Protein 9JRR (pdb70)

Secondary structure (DSSP, 8-state):
-EEEETTS--TTS-HHHHHHHHHHHHH--TTPPSEEEEEETTTEEEEEEEEE-B-GGGS-EEE-SSEEEEEEEEES-EEEEE-SS-----SEEEHHHHSEEEEPPPTT-EEEEE-TTEEEEE-TT--EEEEE-SSS--EEEEEEEEEE--/-EEEETT---TTS-HHHHHHHHHHHHH--SS--SEEEEEETBTEEEEEEEEE-B--TT--EEE-SSEEEEEEEEES-EEEEE-SS-----SEEEHHHHSEEEEPPPTT-EEEEE-TTEEEEE-TT--EEEEE-SSS--EEEEEEEEEEPPGGGS----

InterPro domains:
  IPR004375 NanQ anomerase/TabA/YiaL family [PF04074] (1-147)
  IPR004375 NanQ anomerase/TabA/YiaL family [PTHR34986] (1-149)
  IPR004375 NanQ anomerase/TabA/YiaL family [TIGR00022] (1-150)
  IPR037012 NanQ anomerase/TabA/YiaL superfamily [G3DSA:2.60.120.370] (1-149)

B-factor: mean 18.1, std 8.26, range [6.23, 49.94]

Solvent-accessible surface area: 14238 Å² total; per-residue (Å²): 2,9,1,2,2,14,124,65,39,34,73,36,2,55,79,24,4,52,113,0,0,82,46,2,58,80,112,23,77,104,120,24,59,96,31,118,66,106,48,65,56,106,112,11,23,7,60,5,32,73,62,94,5,58,60,15,151,72,70,44,2,26,30,6,51,98,33,1,2,0,6,0,0,23,67,25,78,0,0,0,1,3,8,17,89,74,34,48,120,37,113,29,92,125,32,100,122,134,8,30,0,53,7,82,65,41,166,35,54,16,67,0,51,0,51,92,9,1,3,0,0,2,21,33,34,17,8,1,1,11,18,7,26,54,66,150,54,51,136,0,21,7,0,20,0,27,21,65,68,153,2,9,1,4,1,15,125,55,43,64,157,38,8,58,76,52,3,76,99,2,0,72,46,2,65,80,106,24,85,105,120,25,60,78,29,97,69,79,50,80,38,94,158,29,17,7,73,4,30,77,66,78,5,90,71,11,131,122,60,47,1,39,5,7,8,104,41,0,2,0,6,0,0,23,64,34,76,0,0,0,1,1,9,16,88,66,30,48,115,42,113,34,80,128,15,106,134,139,19,29,0,51,7,79,60,36,166,31,50,14,71,0,51,0,57,102,6,2,2,0,0,2,14,8,15,17,5,1,2,22,38,8,26,53,64,142,66,52,142,0,17,5,0,23,0,32,16,81,28,65,154,117,35,37,37,102,136,197

Structure (mmCIF, N/CA/C/O backbone):
data_9JRR
#
_entry.id   9JRR
#
_cell.length_a   41.082
_cell.length_b   86.896
_cell.length_c   91.174
_cell.angle_alpha   90.000
_cell.angle_beta   90.000
_cell.angle_gamma   90.000
#
_symmetry.space_group_name_H-M   'P 21 21 21'
#
loop_
_entity.id
_entity.type
_entity.pdbx_description
1 polymer 'DUF386 domain-containing protein'
2 non-polymer 'ZINC ION'
3 water water
#
loop_
_atom_site.group_PDB
_atom_site.id
_atom_site.type_symbol
_atom_site.label_atom_id
_atom_site.label_alt_id
_atom_site.label_comp_id
_atom_site.label_asym_id
_atom_site.label_entity_id
_atom_site.label_seq_id
_atom_site.pdbx_PDB_ins_code
_atom_site.Cartn_x
_atom_site.Cartn_y
_atom_site.Cartn_z
_atom_site.occupancy
_atom_site.B_iso_or_equiv
_atom_site.auth_seq_id
_atom_site.auth_comp_id
_atom_site.auth_asym_id
_atom_site.auth_atom_id
_atom_site.pdbx_PDB_model_num
ATOM 1 N N . MET A 1 1 ? 11.59400 -1.40181 18.04523 1.000 13.56050 1 MET A N 1
ATOM 2 C CA . MET A 1 1 ? 10.37305 -1.10133 17.29216 1.000 12.33604 1 MET A CA 1
ATOM 3 C C . MET A 1 1 ? 9.17699 -1.38530 18.20427 1.000 14.27779 1 MET A C 1
ATOM 4 O O . MET A 1 1 ? 9.31491 -2.15126 19.15849 1.000 11.35465 1 MET A O 1
ATOM 9 N N . ILE A 1 2 ? 8.01574 -0.78188 17.92420 1.000 9.54109 2 ILE A N 1
ATOM 10 C CA . ILE A 1 2 ? 6.80378 -0.97117 18.71376 1.000 7.12245 2 ILE A CA 1
ATOM 11 C C . ILE A 1 2 ? 5.70400 -1.46622 17.79016 1.000 14.69546 2 ILE A C 1
ATOM 12 O O . ILE A 1 2 ? 5.58064 -0.97116 16.66477 1.000 13.69212 2 ILE A O 1
ATOM 17 N N . ILE A 1 3 ? 4.89966 -2.42535 18.26147 1.000 9.60831 3 ILE A N 1
ATOM 18 C CA . ILE A 1 3 ? 3.76578 -2.94502 17.49848 1.000 11.79548 3 ILE A CA 1
ATOM 19 C C . ILE A 1 3 ? 2.49187 -2.77873 18.32341 1.000 11.28482 3 ILE A C 1
ATOM 20 O O . ILE A 1 3 ? 2.47584 -3.06596 19.52527 1.000 12.69120 3 ILE A O 1
ATOM 25 N N . GLY A 1 4 ? 1.42402 -2.32073 17.68029 1.000 8.85165 4 GLY A N 1
ATOM 26 C CA . GLY A 1 4 ? 0.15758 -2.15448 18.36160 1.000 9.30618 4 GLY A CA 1
ATOM 27 C C . GLY A 1 4 ? -0.98652 -2.13428 17.37412 1.000 10.84733 4 GLY A C 1
ATOM 28 O O . GLY A 1 4 ? -0.83273 -2.54548 16.22648 1.000 10.96518 4 GLY A O 1
ATOM 29 N N . ASN A 1 5 ? -2.14601 -1.64943 17.83145 1.000 9.22741 5 ASN A N 1
ATOM 30 C CA . ASN A 1 5 ? -3.30808 -1.50805 16.95030 1.000 11.74149 5 ASN A CA 1
ATOM 31 C C . ASN A 1 5 ? -3.99848 -0.16962 17.21539 1.000 13.66508 5 ASN A C 1
ATOM 32 O O . ASN A 1 5 ? -4.18333 0.21700 18.37177 1.000 14.36598 5 ASN A O 1
ATOM 37 N N . ILE A 1 6 ? -4.36421 0.53934 16.13691 1.000 14.60534 6 ILE A N 1
ATOM 38 C CA . ILE A 1 6 ? -4.77743 1.94561 16.23318 1.000 19.76654 6 ILE A CA 1
ATOM 39 C C . ILE A 1 6 ? -6.14252 2.12420 16.87676 1.000 21.30907 6 ILE A C 1
ATOM 40 O O . ILE A 1 6 ? -6.48231 3.23814 17.30688 1.000 19.82611 6 ILE A O 1
ATOM 45 N N . GLU A 1 7 ? -6.94564 1.07028 16.94125 1.000 20.50620 7 GLU A N 1
ATOM 46 C CA . GLU A 1 7 ? -8.23601 1.14375 17.60792 1.000 22.37466 7 GLU A CA 1
ATOM 47 C C . GLU A 1 7 ? -8.11732 0.97542 19.11481 1.000 22.30547 7 GLU A C 1
ATOM 48 O O . GLU A 1 7 ? -9.13306 1.06271 19.81607 1.000 20.39200 7 GLU A O 1
ATOM 54 N N . HIS A 1 8 ? -6.90770 0.75534 19.62470 1.000 21.03795 8 HIS A N 1
ATOM 55 C CA . HIS A 1 8 ? -6.69275 0.35471 21.00986 1.000 24.17170 8 HIS A CA 1
ATOM 56 C C . HIS A 1 8 ? -5.38035 0.94548 21.52301 1.000 18.85938 8 HIS A C 1
ATOM 57 O O . HIS A 1 8 ? -4.43086 0.24770 21.87553 1.000 20.86163 8 HIS A O 1
ATOM 64 N N . LEU A 1 9 ? -5.32297 2.27232 21.58709 1.000 18.47477 9 LEU A N 1
ATOM 65 C CA . LEU A 1 9 ? -4.11002 2.95525 22.00512 1.000 17.78795 9 LEU A CA 1
ATOM 66 C C . LEU A 1 9 ? -3.98377 2.93824 23.52357 1.000 21.63563 9 LEU A C 1
ATOM 67 O O . LEU A 1 9 ? -4.90327 3.34490 24.24490 1.000 23.14968 9 LEU A O 1
ATOM 72 N N . GLU A 1 10 ? -2.83552 2.48759 24.00588 1.000 16.14859 10 GLU A N 1
ATOM 73 C CA . GLU A 1 10 ? -2.60844 2.32248 25.43196 1.000 20.88706 10 GLU A CA 1
ATOM 74 C C . GLU A 1 10 ? -1.60924 3.35004 25.94611 1.000 20.50203 10 GLU A C 1
ATOM 75 O O . GLU A 1 10 ? -0.85914 3.96578 25.18254 1.000 18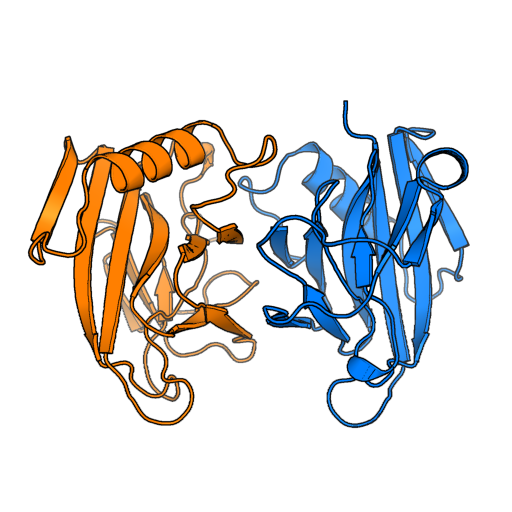.85759 10 GLU A O 1
ATOM 81 N N . VAL A 1 11 ? -1.61321 3.53377 27.26845 1.000 20.91506 11 VAL A N 1
ATOM 82 C CA . VAL A 1 11 ? -0.72159 4.52125 27.86678 1.000 21.67472 11 VAL A CA 1
ATOM 83 C C . VAL A 1 11 ? 0.74038 4.16609 27.63371 1.000 19.99787 11 VAL A C 1
ATOM 84 O O . VAL A 1 11 ? 1.60515 5.05341 27.66680 1.000 22.40365 11 VAL A O 1
ATOM 88 N N . TRP A 1 12 ? 1.04245 2.89482 27.34791 1.000 17.74855 12 TRP A N 1
ATOM 89 C CA . TRP A 1 12 ? 2.43124 2.53517 27.11839 1.000 21.12271 12 TRP A CA 1
ATOM 90 C C . TRP A 1 12 ? 2.96801 3.05559 25.79272 1.000 20.85273 12 TRP A C 1
ATOM 91 O O . TRP A 1 12 ? 4.19026 3.04351 25.58888 1.000 23.02101 12 TRP A O 1
ATOM 102 N N . LEU A 1 13 ? 2.11002 3.52575 24.90657 1.000 17.02490 13 LEU A N 1
ATOM 103 C CA . LEU A 1 13 ? 2.60214 4.19570 23.71481 1.000 17.93691 13 LEU A CA 1
ATOM 104 C C . LEU A 1 13 ? 2.97183 5.63185 24.06810 1.000 18.79242 13 LEU A C 1
ATOM 105 O O . LEU A 1 13 ? 2.16151 6.32786 24.68602 1.000 19.31231 13 LEU A O 1
ATOM 110 N N . PRO A 1 14 ? 4.17520 6.10019 23.71705 1.000 17.69038 14 PRO A N 1
ATOM 111 C CA . PRO A 1 14 ? 4.53305 7.50442 23.97590 1.000 17.23009 14 PRO A CA 1
ATOM 112 C C . PRO A 1 14 ? 3.43110 8.46412 23.54325 1.000 17.10653 14 PRO A C 1
ATOM 113 O O . PRO A 1 14 ? 2.84144 8.32358 22.47065 1.000 15.93365 14 PRO A O 1
ATOM 117 N N . THR A 1 15 ? 3.14788 9.45061 24.39983 1.000 18.17205 15 THR A N 1
ATOM 118 C CA . THR A 1 15 ? 1.94998 10.26589 24.20849 1.000 15.04798 15 THR A CA 1
ATOM 119 C C . THR A 1 15 ? 1.95960 10.99405 22.86452 1.000 17.33394 15 THR A C 1
ATOM 120 O O . THR A 1 15 ? 0.90525 11.15231 22.23461 1.000 14.58020 15 THR A O 1
ATOM 124 N N . ALA A 1 16 ? 3.13161 11.44371 22.40250 1.000 17.19071 16 ALA A N 1
ATOM 125 C CA . ALA A 1 16 ? 3.15999 12.15252 21.12407 1.000 18.26556 16 ALA A CA 1
ATOM 126 C C . ALA A 1 16 ? 2.75888 11.23119 19.98848 1.000 14.67014 16 ALA A C 1
ATOM 127 O O . ALA A 1 16 ? 2.13360 11.67595 19.02227 1.000 15.15451 16 ALA A O 1
ATOM 129 N N . LEU A 1 17 ? 3.08606 9.93998 20.10332 1.000 13.88885 17 LEU A N 1
ATOM 130 C CA . LEU A 1 17 ? 2.69677 8.98781 19.06844 1.000 12.79307 17 LEU A CA 1
ATOM 131 C C . LEU A 1 17 ? 1.21276 8.64725 19.16412 1.000 13.15482 17 LEU A C 1
ATOM 132 O O . LEU A 1 17 ? 0.53033 8.52483 18.13964 1.000 14.74800 17 LEU A O 1
ATOM 137 N N . ARG A 1 18 ? 0.70219 8.47323 20.38329 1.000 14.48925 18 ARG A N 1
ATOM 138 C CA . ARG A 1 18 ? -0.73174 8.26813 20.54820 1.000 16.33462 18 ARG A CA 1
ATOM 139 C C . ARG A 1 18 ? -1.52052 9.40020 19.90808 1.000 16.64052 18 ARG A C 1
ATOM 140 O O . ARG A 1 18 ? -2.49663 9.15824 19.18323 1.000 16.40786 18 ARG A O 1
ATOM 148 N N . GLN A 1 19 ? -1.08231 10.64332 20.13125 1.000 14.26568 19 GLN A N 1
ATOM 149 C CA . GLN A 1 19 ? -1.80790 11.79506 19.61253 1.000 17.71811 19 GLN A CA 1
ATOM 150 C C . GLN A 1 19 ? -1.74253 11.86226 18.09261 1.000 15.29254 19 GLN A C 1
ATOM 151 O O . GLN A 1 19 ? -2.72184 12.24938 17.44199 1.000 15.37820 19 GLN A O 1
ATOM 157 N N . ALA A 1 20 ? -0.60875 11.47778 17.50466 1.000 14.11642 20 ALA A N 1
ATOM 158 C CA . ALA A 1 20 ? -0.51544 11.45229 16.05158 1.000 13.20831 20 ALA A CA 1
ATOM 159 C C . ALA A 1 20 ? -1.46643 10.42007 15.45058 1.000 11.88822 20 ALA A C 1
ATOM 160 O O . ALA A 1 20 ? -2.14354 10.69810 14.45382 1.000 14.31085 20 ALA A O 1
ATOM 162 N N . ILE A 1 21 ? -1.53307 9.22403 16.04015 1.000 13.10126 21 ILE A N 1
ATOM 163 C CA . ILE A 1 21 ? -2.42395 8.19063 15.51922 1.000 12.99010 21 ILE A CA 1
ATOM 164 C C . ILE A 1 21 ? -3.87588 8.61123 15.67819 1.000 15.15533 21 ILE A C 1
ATOM 165 O O . ILE A 1 21 ? -4.70688 8.38355 14.78742 1.000 13.12527 21 ILE A O 1
ATOM 170 N N . GLU A 1 22 ? -4.21112 9.22939 16.81305 1.000 13.87790 22 GLU A N 1
ATOM 171 C CA . GLU A 1 22 ? -5.56482 9.73700 16.97077 1.000 17.73791 22 GLU A CA 1
ATOM 172 C C . GLU A 1 22 ? -5.87304 10.79233 15.92437 1.000 14.25070 22 GLU A C 1
ATOM 173 O O . GLU A 1 22 ? -7.01288 10.87740 15.45364 1.000 15.26803 22 GLU A O 1
ATOM 179 N N . HIS A 1 23 ? -4.87666 11.58544 15.52184 1.000 13.62546 23 HIS A N 1
ATOM 180 C CA . HIS A 1 23 ? -5.12804 12.54984 14.45687 1.000 16.60111 23 HIS A CA 1
ATOM 181 C C . HIS A 1 23 ? -5.45729 11.83176 13.15931 1.000 14.71742 23 HIS A C 1
ATOM 182 O O . HIS A 1 23 ? -6.41424 12.18618 12.46234 1.000 15.70053 23 HIS A O 1
ATOM 189 N N . VAL A 1 24 ? -4.66495 10.81628 12.81667 1.000 14.88027 24 VAL A N 1
ATOM 190 C CA . VAL A 1 24 ? -4.95837 10.02295 11.62866 1.000 15.78945 24 VAL A CA 1
ATOM 191 C C . VAL A 1 24 ? -6.34776 9.40535 11.72176 1.000 14.14045 24 VAL A C 1
ATOM 192 O O . VAL A 1 24 ? -7.12359 9.44294 10.76009 1.000 15.67016 24 VAL A O 1
ATOM 196 N N . ASN A 1 25 ? -6.68678 8.83619 12.88063 1.000 13.97188 25 ASN A N 1
ATOM 197 C CA . ASN A 1 25 ? -7.99067 8.19952 13.03464 1.000 15.66639 25 ASN A CA 1
ATOM 198 C C . ASN A 1 25 ? -9.11845 9.19151 12.82681 1.000 16.08421 25 ASN A C 1
ATOM 199 O O . ASN A 1 25 ? -10.15690 8.84714 12.25485 1.000 16.81494 25 ASN A O 1
ATOM 204 N N . ALA A 1 26 ? -8.92745 10.42899 13.27551 1.000 14.35911 26 ALA A N 1
ATOM 205 C CA . ALA A 1 26 ? -10.00527 11.40424 13.25135 1.000 14.38888 26 ALA A CA 1
ATOM 206 C C . ALA A 1 26 ? -10.17652 12.06319 11.89578 1.000 20.87052 26 ALA A C 1
ATOM 207 O O . ALA A 1 26 ? -11.26248 12.58369 11.60910 1.000 19.83315 26 ALA A O 1
ATOM 209 N N . HIS A 1 27 ? -9.14575 12.04735 11.04992 1.000 13.92994 27 HIS A N 1
ATOM 210 C CA . HIS A 1 27 ? -9.17479 12.81556 9.81509 1.000 13.07417 27 HIS A CA 1
ATOM 211 C C . HIS A 1 27 ? -9.09132 11.98888 8.54326 1.000 17.03061 27 HIS A C 1
ATOM 212 O O . HIS A 1 27 ? -9.50571 12.48276 7.49081 1.000 22.19194 27 HIS A O 1
ATOM 219 N N . VAL A 1 28 ? -8.60847 10.75621 8.59862 1.000 15.26051 28 VAL A N 1
ATOM 220 C CA . VAL A 1 28 ? -8.46636 9.94484 7.39848 1.000 11.83399 28 VAL A CA 1
ATOM 221 C C . VAL A 1 28 ? -9.73397 9.12889 7.19830 1.000 15.56567 28 VAL A C 1
ATOM 222 O O . VAL A 1 28 ? -10.27298 8.56126 8.15666 1.000 16.08420 28 VAL A O 1
ATOM 226 N N . THR A 1 29 ? -10.23194 9.11391 5.96458 1.000 14.94838 29 THR A N 1
ATOM 227 C CA . THR A 1 29 ? -11.35351 8.28569 5.52939 1.000 15.38124 29 THR A CA 1
ATOM 228 C C . THR A 1 29 ? -10.90283 7.40557 4.37468 1.000 18.23346 29 THR A C 1
ATOM 229 O O . THR A 1 29 ? -9.79813 7.55662 3.85226 1.000 16.60095 29 THR A O 1
ATOM 233 N N . THR A 1 30 ? -11.78573 6.50367 3.92817 1.000 17.90901 30 THR A N 1
ATOM 234 C CA . THR A 1 30 ? -11.40663 5.70480 2.76362 1.000 23.47379 30 THR A CA 1
ATOM 235 C C . THR A 1 30 ? -11.29886 6.53635 1.49022 1.000 19.86407 30 THR A C 1
ATOM 236 O O . THR A 1 30 ? -10.73465 6.04932 0.50671 1.000 30.05381 30 THR A O 1
ATOM 240 N N . THR A 1 31 ? -11.79751 7.76876 1.47831 1.000 19.54701 31 THR A N 1
ATOM 241 C CA . THR A 1 31 ? -11.69161 8.61739 0.29629 1.000 24.43514 31 THR A CA 1
ATOM 242 C C . THR A 1 31 ? -10.46433 9.52636 0.30549 1.000 22.21340 31 THR A C 1
ATOM 243 O O . THR A 1 31 ? -10.22761 10.22605 -0.68317 1.000 22.73810 31 THR A O 1
ATOM 247 N N . THR A 1 32 ? -9.68905 9.55413 1.38493 1.000 16.20604 32 THR A N 1
ATOM 248 C CA . THR A 1 32 ? -8.52756 10.43340 1.42990 1.000 12.87843 32 THR A CA 1
ATOM 249 C C . THR A 1 32 ? -7.52426 9.99460 0.37681 1.000 11.80711 32 THR A C 1
ATOM 250 O O . THR A 1 32 ? -7.09042 8.83981 0.37108 1.000 13.94472 32 THR A O 1
ATOM 254 N N . ALA A 1 33 ? -7.14983 10.91405 -0.50164 1.000 12.68827 33 ALA A N 1
ATOM 255 C CA . ALA A 1 33 ? -6.28496 10.56179 -1.60929 1.000 12.50580 33 ALA A CA 1
ATOM 256 C C . ALA A 1 33 ? -4.84372 10.36212 -1.13590 1.000 11.12056 33 ALA A C 1
ATOM 257 O O . ALA A 1 33 ? -4.44206 10.88446 -0.08820 1.000 10.22164 33 ALA A O 1
ATOM 259 N N . PRO A 1 34 ? -4.05071 9.59630 -1.88553 1.000 12.01012 34 PRO A N 1
ATOM 260 C CA . PRO A 1 34 ? -2.61145 9.53522 -1.61026 1.000 8.38592 34 PRO A CA 1
ATOM 261 C C . PRO A 1 34 ? -2.00927 10.93220 -1.54236 1.000 10.90161 34 PRO A C 1
ATOM 262 O O . PRO A 1 34 ? -2.34402 11.81468 -2.34349 1.000 13.11600 34 PRO A O 1
ATOM 266 N N . GLY A 1 35 ? -1.14421 11.14885 -0.56022 1.000 11.04716 35 GLY A N 1
ATOM 267 C CA . GLY A 1 35 ? -0.45160 12.41554 -0.46567 1.000 13.53798 35 GLY A CA 1
ATOM 268 C C . GLY A 1 35 ? -0.01125 12.71358 0.95614 1.000 13.79978 35 GLY A C 1
ATOM 269 O O . GLY A 1 35 ? -0.11690 11.88008 1.85297 1.000 11.63575 35 GLY A O 1
ATOM 270 N N . LYS A 1 36 ? 0.48216 13.93349 1.12737 1.000 12.58363 36 LYS A N 1
ATOM 271 C CA . LYS A 1 36 ? 1.08473 14.38643 2.37551 1.000 11.91520 36 LYS A CA 1
ATOM 272 C C . LYS A 1 36 ? 0.10730 15.28724 3.10237 1.000 14.15586 36 LYS A C 1
ATOM 273 O O . LYS A 1 36 ? -0.44889 16.21544 2.49919 1.000 13.69152 36 LYS A O 1
ATOM 279 N N . TYR A 1 37 ? -0.08388 15.02513 4.39439 1.000 10.59522 37 TYR A N 1
ATOM 280 C CA . TYR A 1 37 ? -1.05933 15.74636 5.19778 1.000 11.72755 37 TYR A CA 1
ATOM 281 C C . TYR A 1 37 ? -0.42031 16.25905 6.47924 1.000 12.33185 37 TYR A C 1
ATOM 282 O O . TYR A 1 37 ? 0.47922 15.63655 7.04435 1.000 10.83336 37 TYR A O 1
ATOM 291 N N . ASP A 1 38 ? -0.91946 17.39496 6.94674 1.000 13.42014 38 ASP A N 1
ATOM 292 C CA . ASP A 1 38 ? -0.24859 18.14166 7.99616 1.000 12.07989 38 ASP A CA 1
ATOM 293 C C . ASP A 1 38 ? -0.74293 17.77015 9.38067 1.000 13.26994 38 ASP A C 1
ATOM 294 O O . ASP A 1 38 ? -1.91153 17.41867 9.57888 1.000 15.42019 38 ASP A O 1
ATOM 299 N N . ILE A 1 39 ? 0.16578 17.86071 10.34986 1.000 11.15814 39 ILE A N 1
ATOM 300 C CA . ILE A 1 39 ? -0.23354 17.85094 11.75121 1.000 13.56706 39 ILE A CA 1
ATOM 301 C C . ILE A 1 39 ? 0.42913 19.01638 12.47536 1.000 13.96573 39 ILE A C 1
ATOM 302 O O . ILE A 1 39 ? -0.25911 19.85710 13.06933 1.000 14.40073 39 ILE A O 1
ATOM 307 N N . ASP A 1 40 ? 1.77306 19.09327 12.41351 1.000 13.29958 40 ASP A N 1
ATOM 308 C CA . ASP A 1 40 ? 2.53199 20.04769 13.23113 1.000 12.29382 40 ASP A CA 1
ATOM 309 C C . ASP A 1 40 ? 3.84393 20.36865 12.50307 1.000 12.77524 40 ASP A C 1
ATOM 310 O O . ASP A 1 40 ? 4.91900 19.87297 12.84417 1.000 10.48972 40 ASP A O 1
ATOM 315 N N . GLY A 1 41 ? 3.74074 21.21605 11.47966 1.000 12.05623 41 GLY A N 1
ATOM 316 C CA . GLY A 1 41 ? 4.90689 21.64481 10.72414 1.000 9.15513 41 GLY A CA 1
ATOM 317 C C . GLY A 1 41 ? 5.70804 20.46993 10.18935 1.000 10.45519 41 GLY A C 1
ATOM 318 O O . GLY A 1 41 ? 5.15384 19.48100 9.70534 1.000 11.94272 41 GLY A O 1
ATOM 319 N N . ASP A 1 42 ? 7.02996 20.58273 10.28744 1.000 10.12274 42 ASP A N 1
ATOM 320 C CA . ASP A 1 42 ? 7.95303 19.49656 9.95433 1.000 10.45692 42 ASP A CA 1
ATOM 321 C C . ASP A 1 42 ? 8.15900 18.53832 11.11690 1.000 11.46731 42 ASP A C 1
ATOM 322 O O . ASP A 1 42 ? 8.85040 17.52654 10.95428 1.000 11.07003 42 ASP A O 1
ATOM 327 N N . ARG A 1 43 ? 7.59759 18.84075 12.28445 1.000 9.14202 43 ARG A N 1
ATOM 328 C CA . ARG A 1 43 ? 7.77623 17.96795 13.43813 1.000 9.05340 43 ARG A CA 1
ATOM 329 C C . ARG A 1 43 ? 6.89550 16.72666 13.36052 1.000 11.37888 43 ARG A C 1
ATOM 330 O O . ARG A 1 43 ? 7.29927 15.65414 13.82243 1.000 10.24548 43 ARG A O 1
ATOM 338 N N . LEU A 1 44 ? 5.69252 16.86198 12.80998 1.000 13.40607 44 LEU A N 1
ATOM 339 C CA . LEU A 1 44 ? 4.72766 15.77286 12.74944 1.000 10.00883 44 LEU A CA 1
ATOM 340 C C . LEU A 1 44 ? 3.87835 15.95777 11.50681 1.000 9.44523 44 LEU A C 1
ATOM 341 O O . LEU A 1 44 ? 3.28369 17.02048 11.32758 1.000 9.35250 44 LEU A O 1
ATOM 346 N N . PHE A 1 45 ? 3.82110 14.93572 10.65981 1.000 9.13355 45 PHE A N 1
ATOM 347 C CA . PHE A 1 45 ? 2.95801 14.95691 9.48147 1.000 10.46594 45 PHE A CA 1
ATOM 348 C C . PHE A 1 45 ? 2.73822 13.50698 9.05727 1.000 9.87790 45 PHE A C 1
ATOM 349 O O . PHE A 1 45 ? 3.29412 12.58326 9.65189 1.000 10.04497 45 PHE A O 1
ATOM 357 N N . TYR A 1 46 ? 1.89966 13.28960 8.04830 1.000 10.11733 46 TYR A N 1
ATOM 358 C CA . TYR A 1 46 ? 1.69104 11.90459 7.64861 1.000 8.23228 46 TYR A CA 1
ATOM 359 C C . TYR A 1 46 ? 1.40499 11.80933 6.16101 1.000 11.54992 46 TYR A C 1
ATOM 360 O O . TYR A 1 46 ? 1.02748 12.78583 5.51317 1.000 12.13178 46 TYR A O 1
ATOM 369 N N . MET A 1 47 ? 1.61233 10.60596 5.62629 1.000 11.26133 47 MET A N 1
ATOM 370 C CA . MET A 1 47 ? 1.43748 10.32538 4.20994 1.000 11.71059 47 MET A CA 1
ATOM 371 C C . MET A 1 47 ? 0.48390 9.16239 4.02941 1.000 10.15143 47 MET A C 1
ATOM 372 O O . MET A 1 47 ? 0.61168 8.13660 4.70177 1.000 10.55313 47 MET A O 1
ATOM 377 N N . ILE A 1 48 ? -0.47437 9.33399 3.13053 1.000 7.54861 48 ILE A N 1
ATOM 378 C CA . ILE A 1 48 ? -1.39273 8.27660 2.73617 1.000 8.93081 48 ILE A CA 1
ATOM 379 C C . ILE A 1 48 ? -0.87243 7.67476 1.44442 1.000 9.05760 48 ILE A C 1
ATOM 380 O O . ILE A 1 48 ? -0.44625 8.40557 0.54108 1.000 9.04158 48 ILE A O 1
ATOM 385 N N . SER A 1 49 ? -0.90024 6.34778 1.34637 1.000 7.88524 49 SER A N 1
ATOM 386 C CA . SER A 1 49 ? -0.40198 5.70598 0.13937 1.000 11.30086 49 SER A CA 1
ATOM 387 C C . SER A 1 49 ? -1.16774 4.42246 -0.12106 1.000 11.86499 49 SER A C 1
ATOM 388 O O . SER A 1 49 ? -1.74988 3.82682 0.78586 1.000 9.17234 49 SER A O 1
ATOM 391 N N . GLU A 1 50 ? -1.14513 3.98763 -1.38128 1.000 9.52112 50 GLU A N 1
ATOM 392 C CA . GLU A 1 50 ? -1.72977 2.70779 -1.75501 1.000 12.27281 50 GLU A CA 1
ATOM 393 C C . GLU A 1 50 ? -0.82404 2.07777 -2.80052 1.000 12.72923 50 GLU A C 1
ATOM 394 O O . GLU A 1 50 ? -0.49256 2.71605 -3.80135 1.000 14.14610 50 GLU A O 1
ATOM 400 N N . ASN A 1 51 ? -0.38718 0.84945 -2.54185 1.000 11.68425 51 ASN A N 1
ATOM 401 C CA . ASN A 1 51 ? 0.61372 0.19856 -3.37561 1.000 12.93264 51 ASN A CA 1
ATOM 402 C C . ASN A 1 51 ? 0.37599 -1.29714 -3.38046 1.000 13.97448 51 ASN A C 1
ATOM 403 O O . ASN A 1 51 ? -0.13608 -1.85856 -2.41291 1.000 13.44106 51 ASN A O 1
ATOM 408 N N . MET A 1 52 ? 0.80649 -1.94273 -4.45816 1.000 11.95396 52 MET A N 1
ATOM 409 C CA . MET A 1 52 ? 0.91081 -3.39272 -4.45127 1.000 14.98012 52 MET A CA 1
ATOM 410 C C . MET A 1 52 ? 2.07587 -3.83282 -3.56785 1.000 12.95777 52 MET A C 1
ATOM 411 O O . MET A 1 52 ? 3.16160 -3.24530 -3.60786 1.000 14.31938 52 MET A O 1
ATOM 416 N N . THR A 1 53 ? 1.85940 -4.88813 -2.78034 1.000 11.34225 53 THR A N 1
ATOM 417 C CA . THR A 1 53 ? 2.98614 -5.51313 -2.10682 1.000 12.44922 53 THR A CA 1
ATOM 418 C C . THR A 1 53 ? 3.87713 -6.20341 -3.13185 1.000 15.47872 53 THR A C 1
ATOM 419 O O . THR A 1 53 ? 3.49785 -6.41788 -4.28702 1.000 13.15942 53 THR A O 1
ATOM 423 N N . GLU A 1 54 ? 5.07914 -6.55772 -2.70749 1.000 12.46760 54 GLU A N 1
ATOM 424 C CA . GLU A 1 54 ? 5.96874 -7.26581 -3.61179 1.000 19.20076 54 GLU A CA 1
ATOM 425 C C . GLU A 1 54 ? 6.80382 -8.23828 -2.80169 1.000 16.60422 54 GLU A C 1
ATOM 426 O O . GLU A 1 54 ? 6.91658 -8.09187 -1.57773 1.000 16.09397 54 GLU A O 1
ATOM 432 N N . PRO A 1 55 ? 7.35191 -9.27559 -3.43606 1.000 16.89320 55 PRO A N 1
ATOM 433 C CA . PRO A 1 55 ? 8.20878 -10.22111 -2.71226 1.000 18.66514 55 PRO A CA 1
ATOM 434 C C . PRO A 1 55 ? 9.30825 -9.48077 -1.97023 1.000 14.70858 55 PRO A C 1
ATOM 435 O O . PRO A 1 55 ? 10.02695 -8.66668 -2.55012 1.000 17.74595 55 PRO A O 1
ATOM 439 N N . GLY A 1 56 ? 9.41540 -9.75022 -0.66766 1.000 18.82059 56 GLY A N 1
ATOM 440 C CA . GLY A 1 56 ? 10.35906 -9.00962 0.15413 1.000 18.91564 56 GLY A CA 1
ATOM 441 C C . GLY A 1 56 ? 11.77527 -9.06195 -0.37693 1.000 22.11862 56 GLY A C 1
ATOM 442 O O . GLY A 1 56 ? 12.52140 -8.08383 -0.27323 1.000 22.26547 56 GLY A O 1
ATOM 443 N N . GLU A 1 57 ? 12.16070 -10.18810 -0.97774 1.000 17.46164 57 GLU A N 1
ATOM 444 C CA . GLU A 1 57 ? 13.49217 -10.30095 -1.55429 1.000 22.50933 57 GLU A CA 1
ATOM 445 C C . GLU A 1 57 ? 13.72737 -9.33599 -2.71183 1.000 23.48124 57 GLU A C 1
ATOM 446 O O . GLU A 1 57 ? 14.88476 -9.12727 -3.08686 1.000 27.77482 57 GLU A O 1
ATOM 452 N N . SER A 1 58 ? 12.68556 -8.71022 -3.26481 1.000 19.27354 58 SER A N 1
ATOM 453 C CA . SER A 1 58 ? 12.85803 -7.82092 -4.40883 1.000 18.91220 58 SER A CA 1
ATOM 454 C C . SER A 1 58 ? 12.97010 -6.34155 -4.03143 1.000 20.70221 58 SER A C 1
ATOM 455 O O . SER A 1 58 ? 13.12878 -5.50761 -4.93041 1.000 20.68767 58 SER A O 1
ATOM 458 N N . ARG A 1 59 ? 12.88591 -5.99541 -2.73806 1.000 18.25938 59 ARG A N 1
ATOM 459 C CA . ARG A 1 59 ? 13.02431 -4.62083 -2.26306 1.000 14.02719 59 ARG A CA 1
ATOM 460 C C . ARG A 1 59 ? 14.21232 -4.50420 -1.32433 1.000 13.69330 59 ARG A C 1
ATOM 461 O O . ARG A 1 59 ? 14.52019 -5.43148 -0.57308 1.000 13.49685 59 ARG A O 1
ATOM 469 N N . SER A 1 60 ? 14.79356 -3.31384 -1.29492 1.000 12.42132 60 SER A N 1
ATOM 470 C CA . SER A 1 60 ? 15.80580 -2.98845 -0.30594 1.000 10.23418 60 SER A CA 1
ATOM 471 C C . SER A 1 60 ? 15.14789 -2.60457 1.01379 1.000 11.44413 60 SER A C 1
ATOM 472 O O . SER A 1 60 ? 14.01069 -2.13600 1.04453 1.000 12.42702 60 SER A O 1
ATOM 475 N N . ALA A 1 61 ? 15.86847 -2.82244 2.11253 1.000 10.07858 61 ALA A N 1
ATOM 476 C CA . ALA A 1 61 ? 15.44501 -2.25797 3.38710 1.000 10.44352 61 ALA A CA 1
ATOM 477 C C . ALA A 1 61 ? 15.89420 -0.80254 3.47951 1.000 9.75389 61 ALA A C 1
ATOM 478 O O . ALA A 1 61 ? 16.64312 -0.30455 2.62829 1.000 10.56631 61 ALA A O 1
ATOM 480 N N . GLU A 1 62 ? 15.40193 -0.10290 4.51252 1.000 9.29977 62 GLU A N 1
ATOM 481 C CA . GLU A 1 62 ? 15.66700 1.32200 4.67754 1.000 10.84151 62 GLU A CA 1
ATOM 482 C C . GLU A 1 62 ? 15.86196 1.63584 6.15501 1.000 11.64541 62 GLU A C 1
ATOM 483 O O . GLU A 1 62 ? 15.44038 0.87595 7.03692 1.000 9.83292 62 GLU A O 1
ATOM 489 N N . TYR A 1 63 ? 16.50891 2.77179 6.42058 1.000 7.77872 63 TYR A N 1
ATOM 490 C CA . TYR A 1 63 ? 16.43013 3.38772 7.73509 1.000 8.74106 63 TYR A CA 1
ATOM 491 C C . TYR A 1 63 ? 16.55253 4.89451 7.58109 1.000 10.30158 63 TYR A C 1
ATOM 492 O O . TYR A 1 63 ? 16.89628 5.40198 6.51699 1.000 9.64473 63 TYR A O 1
ATOM 501 N N . HIS A 1 64 ? 16.24694 5.59988 8.66431 1.000 7.78216 64 HIS A N 1
ATOM 502 C CA . HIS A 1 64 ? 16.24477 7.05256 8.72545 1.000 10.94008 64 HIS A CA 1
ATOM 503 C C . HIS A 1 64 ? 17.18436 7.51071 9.82650 1.000 9.14513 64 HIS A C 1
ATOM 504 O O . HIS A 1 64 ? 17.55388 6.73868 10.70925 1.000 11.97816 64 HIS A O 1
ATOM 511 N N . ALA A 1 65 ? 17.55600 8.78886 9.77758 1.000 10.22457 65 ALA A N 1
ATOM 512 C CA . ALA A 1 65 ? 18.40960 9.35867 10.81524 1.000 9.82035 65 ALA A CA 1
ATOM 513 C C . ALA A 1 65 ? 17.69517 10.34269 11.73085 1.000 10.21861 65 ALA A C 1
ATOM 514 O O . ALA A 1 65 ? 18.04138 10.43960 12.91854 1.000 12.58680 65 ALA A O 1
ATOM 516 N N . ARG A 1 66 ? 16.69993 11.05705 11.22604 1.000 10.55557 66 ARG A N 1
ATOM 517 C CA . ARG A 1 66 ? 16.05500 12.10355 12.00294 1.000 10.89322 66 ARG A CA 1
ATOM 518 C C . ARG A 1 66 ? 14.60250 11.82323 12.33154 1.000 10.46204 66 ARG A C 1
ATOM 519 O O . ARG A 1 66 ? 14.14710 12.22732 13.40466 1.000 11.74628 66 ARG A O 1
ATOM 527 N N . TYR A 1 67 ? 13.87650 11.12404 11.45772 1.000 10.81823 67 TYR A N 1
ATOM 528 C CA . TYR A 1 67 ? 12.44900 10.90474 11.64868 1.000 8.33551 67 TYR A CA 1
ATOM 529 C C . TYR A 1 67 ? 12.17729 9.49341 12.13556 1.000 11.58561 67 TYR A C 1
ATOM 530 O O . TYR A 1 67 ? 12.78224 8.53235 11.65410 1.000 9.52333 67 TYR A O 1
ATOM 539 N N . LEU A 1 68 ? 11.27004 9.39340 13.10502 1.000 9.93617 68 LEU A N 1
ATOM 540 C CA . LEU A 1 68 ? 10.56061 8.16684 13.43288 1.000 10.59289 68 LEU A CA 1
ATOM 541 C C . LEU A 1 68 ? 9.41576 7.97167 12.44279 1.000 9.83037 68 LEU A C 1
ATOM 542 O O . LEU A 1 68 ? 8.85013 8.93924 11.93608 1.000 8.63539 68 LEU A O 1
ATOM 547 N N . ASP A 1 69 ? 9.08340 6.70879 12.17476 1.000 9.46761 69 ASP A N 1
ATOM 548 C CA . ASP A 1 69 ? 7.95793 6.30072 11.34125 1.000 10.88692 69 ASP A CA 1
ATOM 549 C C . ASP A 1 69 ? 6.89684 5.63274 12.20166 1.000 11.49371 69 ASP A C 1
ATOM 550 O O . ASP A 1 69 ? 7.22788 4.81205 13.05562 1.000 11.82344 69 ASP A O 1
ATOM 555 N N . ILE A 1 70 ? 5.62292 5.94094 11.96497 1.000 10.56578 70 ILE A N 1
ATOM 556 C CA . ILE A 1 70 ? 4.53804 5.06507 12.40515 1.000 9.16391 70 ILE A CA 1
ATOM 557 C C . ILE A 1 70 ? 3.89557 4.51668 11.13877 1.000 13.33393 70 ILE A C 1
ATOM 558 O O . ILE A 1 70 ? 3.34460 5.28365 10.34927 1.000 13.13462 70 ILE A O 1
ATOM 563 N N . GLN A 1 71 ? 3.95376 3.20716 10.94175 1.000 11.44005 71 GLN A N 1
ATOM 564 C CA . GLN A 1 71 ? 3.39165 2.57246 9.74727 1.000 13.69011 71 GLN A CA 1
ATOM 565 C C . GLN A 1 71 ? 2.04770 1.96026 10.12545 1.000 13.02937 71 GLN A C 1
ATOM 566 O O . GLN A 1 71 ? 2.01200 1.01908 10.91305 1.000 11.86643 71 GLN A O 1
ATOM 572 N N . ILE A 1 72 ? 0.95111 2.47507 9.55689 1.000 10.93966 72 ILE A N 1
ATOM 573 C CA . ILE A 1 72 ? -0.41644 2.08787 9.92665 1.000 12.04250 72 ILE A CA 1
ATOM 574 C C . ILE A 1 72 ? -1.08885 1.43495 8.72159 1.000 14.58599 72 ILE A C 1
ATOM 575 O O . ILE A 1 72 ? -1.21579 2.06211 7.66458 1.000 12.39371 72 ILE A O 1
ATOM 580 N N . VAL A 1 73 ? -1.54623 0.19438 8.87533 1.000 10.08564 73 VAL A N 1
ATOM 581 C CA . VAL A 1 73 ? -2.33451 -0.42354 7.80758 1.000 8.95614 73 VAL A CA 1
ATOM 582 C C . VAL A 1 73 ? -3.77110 0.08360 7.88645 1.000 11.59242 73 VAL A C 1
ATOM 583 O O . VAL A 1 73 ? -4.45483 -0.10661 8.89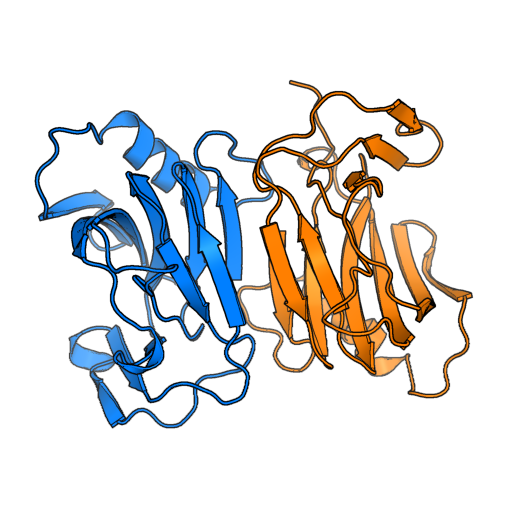754 1.000 12.33377 73 VAL A O 1
ATOM 587 N N . LEU A 1 74 ? -4.24854 0.69082 6.80128 1.000 10.91981 74 LEU A N 1
ATOM 588 C CA . LEU A 1 74 ? -5.64420 1.11636 6.73034 1.000 12.21465 74 LEU A CA 1
ATOM 589 C C . LEU A 1 74 ? -6.52384 0.04739 6.09181 1.000 14.19423 74 LEU A C 1
ATOM 590 O O . LEU A 1 74 ? -7.60612 -0.26806 6.60345 1.000 15.98686 74 LEU A O 1
ATOM 595 N N . GLN A 1 75 ? -6.08158 -0.51065 4.96947 1.000 10.63262 75 GLN A N 1
ATOM 596 C CA . GLN A 1 75 ? -6.77638 -1.62386 4.34459 1.000 11.15907 75 GLN A CA 1
ATOM 597 C C . GLN A 1 75 ? -5.75479 -2.57751 3.75551 1.000 12.42334 75 GLN A C 1
ATOM 598 O O . GLN A 1 75 ? -4.73563 -2.14607 3.21018 1.000 11.85500 75 GLN A O 1
ATOM 604 N N . GLY A 1 76 ? -6.03376 -3.86562 3.86573 1.000 11.65218 76 GLY A N 1
ATOM 605 C CA . GLY A 1 76 ? -5.20400 -4.89456 3.26841 1.000 14.77812 76 GLY A CA 1
ATOM 606 C C . GLY A 1 76 ? -4.38193 -5.64363 4.30366 1.000 13.79499 76 GLY A C 1
ATOM 607 O O . GLY A 1 76 ? -4.62128 -5.56898 5.50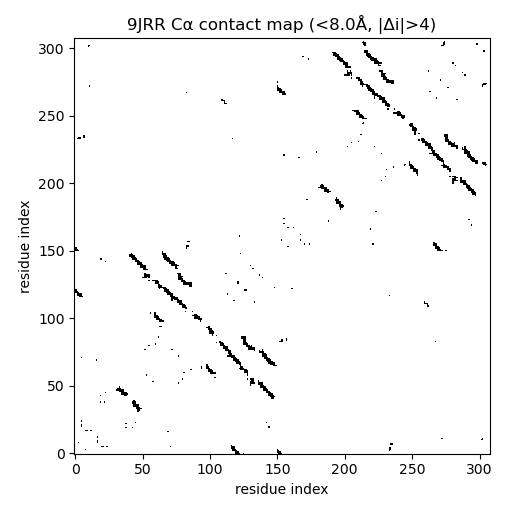940 1.000 15.79576 76 GLY A O 1
ATOM 608 N N . GLN A 1 77 ? -3.39466 -6.38218 3.80029 1.000 13.12920 77 GLN A N 1
ATOM 609 C CA . GLN A 1 77 ? -2.52313 -7.22277 4.61375 1.000 12.09152 77 GLN A CA 1
ATOM 610 C C . GLN A 1 77 ? -1.08902 -7.01826 4.15572 1.000 13.46921 77 GLN A C 1
ATOM 611 O O . GLN A 1 77 ? -0.78520 -7.19738 2.97292 1.000 14.50821 77 GLN A O 1
ATOM 617 N N . GLU A 1 78 ? -0.20634 -6.66316 5.08942 1.000 11.18334 78 GLU A N 1
ATOM 618 C CA . GLU A 1 78 ? 1.13988 -6.21717 4.75586 1.000 11.93581 78 GLU A CA 1
ATOM 619 C C . GLU A 1 78 ? 2.17007 -7.03245 5.52190 1.000 10.62354 78 GLU A C 1
ATOM 620 O O . GLU A 1 78 ? 2.05871 -7.18317 6.73839 1.000 14.63601 78 GLU A O 1
ATOM 626 N N . GLY A 1 79 ? 3.18215 -7.53283 4.81425 1.000 12.53989 79 GLY A N 1
ATOM 627 C CA . GLY A 1 79 ? 4.35846 -8.07501 5.47023 1.000 13.33345 79 GLY A CA 1
ATOM 628 C C . GLY A 1 79 ? 5.33068 -6.95847 5.79547 1.000 13.48118 79 GLY A C 1
ATOM 629 O O . GLY A 1 79 ? 5.76664 -6.22632 4.89913 1.000 14.34228 79 GLY A O 1
ATOM 630 N N . MET A 1 80 ? 5.63745 -6.77868 7.07487 1.000 12.61477 80 MET A N 1
ATOM 631 C CA . MET A 1 80 ? 6.58336 -5.76394 7.51984 1.000 10.87904 80 MET A CA 1
ATOM 632 C C . MET A 1 80 ? 7.85007 -6.47835 7.97497 1.000 12.54794 80 MET A C 1
ATOM 633 O O . MET A 1 80 ? 7.83692 -7.18304 8.99067 1.000 16.11929 80 MET A O 1
ATOM 638 N N . ALA A 1 81 ? 8.93137 -6.31744 7.20830 1.000 11.41073 81 ALA A N 1
ATOM 639 C CA . ALA A 1 81 ? 10.22008 -6.90922 7.54142 1.000 12.52676 81 ALA A CA 1
ATOM 640 C C . ALA A 1 81 ? 11.08613 -5.88681 8.26765 1.000 12.21585 81 ALA A C 1
ATOM 641 O O . ALA A 1 81 ? 10.91472 -4.68105 8.09569 1.000 11.78738 81 ALA A O 1
ATOM 643 N N . PHE A 1 82 ? 11.99442 -6.37442 9.11787 1.000 9.99367 82 PHE A N 1
ATOM 644 C CA . PHE A 1 82 ? 12.78838 -5.47293 9.94566 1.000 9.54856 82 PHE A CA 1
ATOM 645 C C . PHE A 1 82 ? 13.95353 -6.25489 10.53896 1.000 11.50890 82 PHE A C 1
ATOM 646 O O . PHE A 1 82 ? 14.02001 -7.48174 10.43022 1.000 12.56077 82 PHE A O 1
ATOM 654 N N . SER A 1 83 ? 14.89983 -5.51745 11.12736 1.000 9.75237 83 SER A N 1
ATOM 655 C CA . SER A 1 83 ? 16.02851 -6.10610 11.83732 1.000 10.30338 83 SER A CA 1
ATOM 656 C C . SER A 1 83 ? 16.05028 -5.55795 13.25394 1.000 11.50422 83 SER A C 1
ATOM 657 O O . SER A 1 83 ? 15.70807 -4.39507 13.47878 1.000 12.60677 83 SER A O 1
ATOM 660 N N . THR A 1 84 ? 16.46017 -6.39027 14.21212 1.000 9.53955 84 THR A N 1
ATOM 661 C CA . THR A 1 84 ? 16.65987 -5.89449 15.56871 1.000 12.85186 84 THR A CA 1
ATOM 662 C C . THR A 1 84 ? 18.08109 -5.41090 15.81218 1.000 11.74665 84 THR A C 1
ATOM 663 O O . THR A 1 84 ? 18.40290 -5.02554 16.94008 1.000 12.75281 84 THR A O 1
ATOM 667 N N . ARG A 1 85 ? 18.93467 -5.40707 14.79622 1.000 10.87375 85 ARG A N 1
ATOM 668 C CA . ARG A 1 85 ? 20.31694 -4.99220 14.94057 1.000 11.21119 85 ARG A CA 1
ATOM 669 C C . ARG A 1 85 ? 20.59767 -3.73437 14.12565 1.000 12.52145 85 ARG A C 1
ATOM 670 O O . ARG A 1 85 ? 19.86619 -3.42044 13.18162 1.000 12.99788 85 ARG A O 1
ATOM 678 N N . PRO A 1 86 ? 21.65128 -2.99075 14.46164 1.000 15.03850 86 PRO A N 1
ATOM 679 C CA . PRO A 1 86 ? 21.97217 -1.77450 13.70085 1.000 14.14007 86 PRO A CA 1
ATOM 680 C C . PRO A 1 86 ? 22.13714 -2.05921 12.21182 1.000 14.70658 86 PRO A C 1
ATOM 681 O O . PRO A 1 86 ? 22.43148 -3.17844 11.78732 1.000 11.79486 86 PRO A O 1
ATOM 685 N N . ALA A 1 87 ? 21.94686 -1.01426 11.41214 1.000 13.56555 87 ALA A N 1
ATOM 686 C CA . ALA A 1 87 ? 22.01379 -1.15533 9.96052 1.000 13.82188 87 ALA A CA 1
ATOM 687 C C . ALA A 1 87 ? 23.40933 -1.54063 9.48071 1.000 14.91556 87 ALA A C 1
ATOM 688 O O . ALA A 1 87 ? 24.41540 -1.04291 9.98667 1.000 13.24294 87 ALA A O 1
ATOM 690 N N . GLY A 1 88 ? 23.45891 -2.41576 8.47807 1.000 14.01521 88 GLY A N 1
ATOM 691 C CA . GLY A 1 88 ? 24.68636 -2.68865 7.75198 1.000 16.78275 88 GLY A CA 1
ATOM 692 C C . GLY A 1 88 ? 25.03485 -1.57525 6.78158 1.000 14.87466 88 GLY A C 1
ATOM 693 O O . GLY A 1 88 ? 24.49816 -0.46931 6.88266 1.000 15.06465 88 GLY A O 1
ATOM 694 N N . THR A 1 89 ? 25.93595 -1.84681 5.84608 1.000 16.70026 89 THR A N 1
ATOM 695 C CA . THR A 1 89 ? 26.40274 -0.81252 4.91700 1.000 13.73729 89 THR A CA 1
ATOM 696 C C . THR A 1 89 ? 25.33622 -0.50702 3.87449 1.000 12.21906 89 THR A C 1
ATOM 697 O O . THR A 1 89 ? 24.94920 -1.41162 3.13617 1.000 12.41082 89 THR A O 1
ATOM 701 N N . PRO A 1 90 ? 24.87136 0.73522 3.74199 1.000 13.49246 90 PRO A N 1
ATOM 702 C CA . PRO A 1 90 ? 23.87175 1.03342 2.70766 1.000 12.35544 90 PRO A CA 1
ATOM 703 C C . PRO A 1 90 ? 24.48455 1.07489 1.31871 1.000 13.06383 90 PRO A C 1
ATOM 704 O O . PRO A 1 90 ? 25.64145 1.45425 1.13788 1.000 13.05874 90 PRO A O 1
ATOM 708 N N . HIS A 1 91 ? 23.68625 0.68132 0.31886 1.000 10.93883 91 HIS A N 1
ATOM 709 C CA . HIS A 1 91 ? 24.10162 0.90032 -1.05705 1.000 16.09197 91 HIS A CA 1
ATOM 710 C C . HIS A 1 91 ? 23.71430 2.28227 -1.55193 1.000 13.10628 91 HIS A C 1
ATOM 711 O O . HIS A 1 91 ? 24.25357 2.74163 -2.57169 1.000 15.29656 91 HIS A O 1
ATOM 718 N N . THR A 1 92 ? 22.84044 2.96517 -0.81453 1.000 11.64928 92 THR A N 1
ATOM 719 C CA . THR A 1 92 ? 22.37221 4.30848 -1.12828 1.000 11.25729 92 THR A CA 1
ATOM 720 C C . THR A 1 92 ? 22.27275 5.08255 0.17480 1.000 11.45696 92 THR A C 1
ATOM 721 O O . THR A 1 92 ? 21.58885 4.63704 1.09633 1.000 10.20803 92 THR A O 1
ATOM 725 N N . ASP A 1 93 ? 22.95932 6.21573 0.27866 1.000 12.61771 93 ASP A N 1
ATOM 726 C CA . ASP A 1 93 ? 22.91682 7.01725 1.50189 1.000 12.06410 93 ASP A CA 1
ATOM 727 C C . ASP A 1 93 ? 22.48645 8.42840 1.11415 1.000 13.54162 93 ASP A C 1
ATOM 728 O O . ASP A 1 93 ? 23.29597 9.22281 0.62362 1.000 13.52456 93 ASP A O 1
ATOM 733 N N . TRP A 1 94 ? 21.20229 8.71221 1.32018 1.000 10.82900 94 TRP A N 1
ATOM 734 C CA . TRP A 1 94 ? 20.60465 10.02213 1.11336 1.000 9.66068 94 TRP A CA 1
ATOM 735 C C . TRP A 1 94 ? 20.13439 10.62662 2.43454 1.000 13.56314 94 TRP A C 1
ATOM 736 O O . TRP A 1 94 ? 19.11228 11.30984 2.48700 1.000 12.59761 94 TRP A O 1
ATOM 747 N N . LEU A 1 95 ? 20.86620 10.36351 3.51624 1.000 10.86896 95 LEU A N 1
ATOM 748 C CA . LEU A 1 95 ? 20.39630 10.76663 4.83434 1.000 11.21842 95 LEU A CA 1
ATOM 749 C C . LEU A 1 95 ? 20.38965 12.28065 4.97409 1.000 13.49392 95 LEU A C 1
ATOM 750 O O . LEU A 1 95 ? 19.45915 12.85458 5.54623 1.000 13.65163 95 LEU A O 1
ATOM 755 N N . ALA A 1 96 ? 21.41258 12.94520 4.44122 1.000 13.30891 96 ALA A N 1
ATOM 756 C CA . ALA A 1 96 ? 21.47745 14.39824 4.54653 1.000 15.16309 96 ALA A CA 1
ATOM 757 C C . ALA A 1 96 ? 20.35822 15.05908 3.75199 1.000 16.25385 96 ALA A C 1
ATOM 758 O O . ALA A 1 96 ? 19.67552 15.96311 4.25030 1.000 22.45460 96 ALA A O 1
ATOM 760 N N . ASP A 1 97 ? 20.14246 14.61162 2.51596 1.000 13.88195 97 ASP A N 1
ATOM 761 C CA . ASP A 1 97 ? 19.18843 15.29456 1.65063 1.000 19.33268 97 ASP A CA 1
ATOM 762 C C . ASP A 1 97 ? 17.75024 14.86266 1.90544 1.000 19.80809 97 ASP A C 1
ATOM 763 O O . ASP A 1 97 ? 16.83038 15.68162 1.76904 1.000 21.49703 97 ASP A O 1
ATOM 768 N N . LYS A 1 98 ? 17.52612 13.59381 2.25661 1.000 16.18405 98 LYS A N 1
ATOM 769 C CA . LYS A 1 98 ? 16.18253 13.03137 2.24040 1.000 13.94359 98 LYS A CA 1
ATOM 770 C C . LYS A 1 98 ? 15.87690 12.22127 3.49717 1.000 13.25501 98 LYS A C 1
ATOM 771 O O . LYS A 1 98 ? 14.77439 11.68087 3.60944 1.000 13.21975 98 LYS A O 1
ATOM 777 N N . ASP A 1 99 ? 16.82689 12.10887 4.42516 1.000 10.62102 99 ASP A N 1
ATOM 778 C CA . ASP A 1 99 ? 16.68050 11.31822 5.65453 1.000 11.38316 99 ASP A CA 1
ATOM 779 C C . ASP A 1 99 ? 16.38461 9.84025 5.38570 1.000 10.48965 99 ASP A C 1
ATOM 780 O O . ASP A 1 99 ? 15.66405 9.18249 6.14833 1.000 11.61994 99 ASP A O 1
ATOM 785 N N . ILE A 1 100 ? 16.96754 9.28234 4.33447 1.000 10.07970 100 ILE A N 1
ATOM 786 C CA . ILE A 1 100 ? 16.77124 7.86418 4.06037 1.000 9.10837 100 ILE A CA 1
ATOM 787 C C . ILE A 1 100 ? 18.04883 7.24027 3.51383 1.000 11.63865 100 ILE A C 1
ATOM 788 O O . ILE A 1 100 ? 18.80076 7.86440 2.75885 1.000 11.37166 100 ILE A O 1
ATOM 793 N N . ALA A 1 101 ? 18.28359 5.98988 3.89047 1.000 8.71826 101 ALA A N 1
ATOM 794 C CA . ALA A 1 101 ? 19.34472 5.18771 3.31579 1.000 11.35626 101 ALA A CA 1
ATOM 795 C C . ALA A 1 101 ? 18.75791 3.82635 3.00306 1.000 10.33113 101 ALA A C 1
ATOM 796 O O . ALA A 1 101 ? 17.85738 3.35687 3.70916 1.000 8.75388 101 ALA A O 1
ATOM 798 N N . PHE A 1 102 ? 19.22276 3.21962 1.91856 1.000 9.96499 102 PHE A N 1
ATOM 799 C CA . PHE A 1 102 ? 18.71804 1.92417 1.48746 1.000 9.39448 102 PHE A CA 1
ATOM 800 C C . PHE A 1 102 ? 19.83500 0.90356 1.54445 1.000 12.21356 102 PHE A C 1
ATOM 801 O O . PHE A 1 102 ? 20.99010 1.22117 1.26216 1.000 12.08517 102 PHE A O 1
ATOM 809 N N . LEU A 1 103 ? 19.50020 -0.32595 1.90568 1.000 11.41884 103 LEU A N 1
ATOM 810 C CA . LEU A 1 103 ? 20.55696 -1.31331 2.06416 1.000 13.74783 103 LEU A CA 1
ATOM 811 C C . LEU A 1 103 ? 19.98467 -2.69244 1.80650 1.000 15.09992 103 LEU A C 1
ATOM 812 O O . LEU A 1 103 ? 18.76707 -2.88003 1.84372 1.000 12.47553 103 LEU A O 1
ATOM 817 N N . PRO A 1 104 ? 20.83428 -3.67878 1.53337 1.000 15.09125 104 PRO A N 1
ATOM 818 C CA . PRO A 1 104 ? 20.32160 -5.01751 1.23381 1.000 16.34537 104 PRO A CA 1
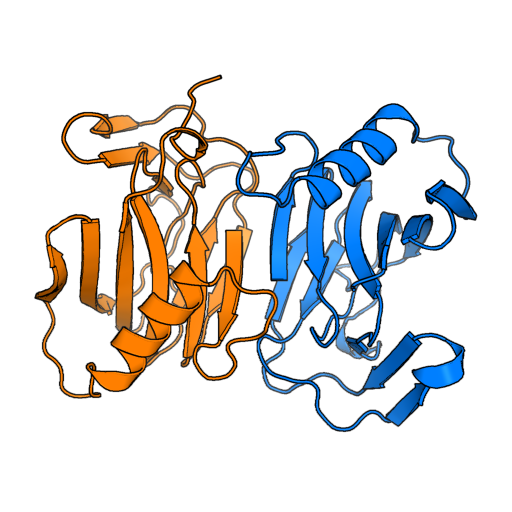ATOM 819 C C . PRO A 1 104 ? 19.78835 -5.71663 2.47401 1.000 15.36739 104 PRO A C 1
ATOM 820 O O . PRO A 1 104 ? 20.15875 -5.42000 3.61266 1.000 15.55546 104 PRO A O 1
ATOM 824 N N . THR A 1 105 ? 18.87547 -6.64589 2.21448 1.000 17.62177 105 THR A N 1
ATOM 825 C CA . THR A 1 105 ? 18.27889 -7.49335 3.24225 1.000 15.57669 105 THR A CA 1
ATOM 826 C C . THR A 1 105 ? 19.34283 -8.05887 4.17402 1.000 15.10477 105 THR A C 1
ATOM 827 O O . THR A 1 105 ? 20.37080 -8.57123 3.71960 1.000 15.84859 105 THR A O 1
ATOM 831 N N . SER A 1 106 ? 19.08805 -7.96804 5.47803 1.000 18.43504 106 SER A N 1
ATOM 832 C CA . SER A 1 106 ? 20.01491 -8.48772 6.47162 1.000 17.89845 106 SER A CA 1
ATOM 833 C C . SER A 1 106 ? 19.82119 -9.99033 6.66913 1.000 16.85406 106 SER A C 1
ATOM 834 O O . SER A 1 106 ? 18.74800 -10.54979 6.42724 1.000 17.63730 106 SER A O 1
ATOM 837 N N . VAL A 1 107 ? 20.89491 -10.64682 7.11407 1.000 17.47570 107 VAL A N 1
ATOM 838 C CA . VAL A 1 107 ? 20.81129 -12.07660 7.40845 1.000 19.44974 107 VAL A CA 1
ATOM 839 C C . VAL A 1 107 ? 19.76904 -12.34039 8.48728 1.000 20.01575 107 VAL A C 1
ATOM 840 O O . VAL A 1 107 ? 19.06061 -13.35382 8.44164 1.000 19.80716 107 VAL A O 1
ATOM 844 N N . ASP A 1 108 ? 19.61405 -11.41721 9.43584 1.000 18.11263 108 ASP A N 1
ATOM 845 C CA . ASP A 1 108 ? 18.73306 -11.62465 10.57994 1.000 19.49176 108 ASP A CA 1
ATOM 846 C C . ASP A 1 108 ? 17.31415 -11.09063 10.38005 1.000 18.77208 108 ASP A C 1
ATOM 847 O O . ASP A 1 108 ? 16.57740 -10.96937 11.36035 1.000 16.48720 108 ASP A O 1
ATOM 852 N N . GLU A 1 109 ? 16.91495 -10.77746 9.15220 1.000 16.29193 109 GLU A N 1
ATOM 853 C CA . GLU A 1 109 ? 15.63431 -10.10707 8.93000 1.000 15.79584 109 GLU A CA 1
ATOM 854 C C . GLU A 1 109 ? 14.45707 -10.93695 9.45517 1.000 17.17213 109 GLU A C 1
ATOM 855 O O . GLU A 1 109 ? 14.39086 -12.15475 9.25017 1.000 16.12914 109 GLU A O 1
ATOM 861 N N . LYS A 1 110 ? 13.54114 -10.27565 10.16134 1.000 11.82616 110 LYS A N 1
ATOM 862 C CA . LYS A 1 110 ? 12.28789 -10.85917 10.61413 1.000 14.32478 110 LYS A CA 1
ATOM 863 C C . LYS A 1 110 ? 11.12755 -10.23284 9.85740 1.000 14.84840 110 LYS A C 1
ATOM 864 O O . LYS A 1 110 ? 11.26168 -9.15964 9.27634 1.000 12.91216 110 LYS A O 1
ATOM 870 N N . THR A 1 111 ? 9.97233 -10.89923 9.90007 1.000 15.64052 111 THR A N 1
ATOM 871 C CA . THR A 1 111 ? 8.76210 -10.36982 9.28235 1.000 14.44683 111 THR A CA 1
ATOM 872 C C . THR A 1 111 ? 7.59675 -10.54479 10.24492 1.000 18.28208 111 THR A C 1
ATOM 873 O O . THR A 1 111 ? 7.47024 -11.58625 10.89425 1.000 16.95471 111 THR A O 1
ATOM 877 N N . VAL A 1 112 ? 6.77019 -9.51073 10.35615 1.000 13.84549 112 VAL A N 1
ATOM 878 C CA . VAL A 1 112 ? 5.48755 -9.58820 11.03984 1.000 14.85104 112 VAL A CA 1
ATOM 879 C C . VAL A 1 112 ? 4.39581 -9.24556 10.03256 1.000 16.46314 112 VAL A C 1
ATOM 880 O O . VAL A 1 112 ? 4.56000 -8.34468 9.20255 1.000 15.92246 112 VAL A O 1
ATOM 884 N N . VAL A 1 113 ? 3.29446 -9.97888 10.08796 1.000 13.91130 113 VAL A N 1
ATOM 885 C CA . VAL A 1 113 ? 2.16049 -9.72125 9.20663 1.000 14.01865 113 VAL A CA 1
ATOM 886 C C . VAL A 1 113 ? 1.22407 -8.72906 9.88336 1.000 15.09113 113 VAL A C 1
ATOM 887 O O . VAL A 1 113 ? 0.77617 -8.95249 11.01419 1.000 18.03455 113 VAL A O 1
ATOM 891 N N . LEU A 1 114 ? 0.92973 -7.63041 9.19048 1.000 10.96787 114 LEU A N 1
ATOM 892 C CA . LEU A 1 114 ? 0.10675 -6.54813 9.70263 1.000 10.68329 114 LEU A CA 1
ATOM 893 C C . LEU A 1 114 ? -1.23114 -6.55341 8.98464 1.000 13.66039 114 LEU A C 1
ATOM 894 O O . LEU A 1 114 ? -1.27378 -6.60133 7.75064 1.000 14.99421 114 LEU A O 1
ATOM 899 N N . ASN A 1 115 ? -2.31181 -6.51894 9.75053 1.000 11.76643 115 ASN A N 1
ATOM 900 C CA . ASN A 1 115 ? -3.65229 -6.44464 9.19207 1.000 12.46319 115 ASN A CA 1
ATOM 901 C C . ASN A 1 115 ? -4.24609 -5.06741 9.47051 1.000 12.00770 115 ASN A C 1
ATOM 902 O O . ASN A 1 115 ? -3.60748 -4.19989 10.07213 1.000 12.33215 115 ASN A O 1
ATOM 907 N N . GLU A 1 116 ? -5.49390 -4.86920 9.03920 1.000 13.18411 116 GLU A N 1
ATOM 908 C CA . GLU A 1 116 ? -6.10026 -3.54649 9.15304 1.000 13.42706 116 GLU A CA 1
ATOM 909 C C . GLU A 1 116 ? -6.08310 -3.04810 10.59262 1.000 15.66196 116 GLU A C 1
ATOM 910 O O . GLU A 1 116 ? -6.45554 -3.76768 11.52723 1.000 13.60732 116 GLU A O 1
ATOM 916 N N . GLY A 1 117 ? -5.61346 -1.81525 10.76773 1.000 12.78665 117 GLY A N 1
ATOM 917 C CA . GLY A 1 117 ? -5.53151 -1.20412 12.07366 1.000 11.69069 117 GLY A CA 1
ATOM 918 C C . GLY A 1 117 ? -4.24165 -1.46909 12.82506 1.000 12.65171 117 GLY A C 1
ATOM 919 O O . GLY A 1 117 ? -3.96789 -0.77584 13.81006 1.000 12.82968 117 GLY A O 1
ATOM 920 N N . ASP A 1 118 ? -3.45983 -2.46810 12.42074 1.000 10.97189 118 ASP A N 1
ATOM 921 C CA . ASP A 1 118 ? -2.17719 -2.70185 13.07908 1.000 11.04825 118 ASP A CA 1
ATOM 922 C C . ASP A 1 118 ? -1.19690 -1.59264 12.71050 1.000 13.48921 118 ASP A C 1
ATOM 923 O O . ASP A 1 118 ? -1.25256 -1.03446 11.61538 1.000 12.13962 118 ASP A O 1
ATOM 928 N N . PHE A 1 119 ? -0.29623 -1.25911 13.64124 1.000 10.30407 119 PHE A N 1
ATOM 929 C CA . PHE A 1 119 ? 0.75304 -0.28361 13.35134 1.000 11.31180 119 PHE A CA 1
ATOM 930 C C . PHE A 1 119 ? 2.08211 -0.76611 13.91468 1.000 9.59608 119 PHE A C 1
ATOM 931 O O . PHE A 1 119 ? 2.12773 -1.58383 14.83038 1.000 10.32700 119 PHE A O 1
ATOM 939 N N . VAL A 1 120 ? 3.17378 -0.24009 13.34374 1.000 7.98017 120 VAL A N 1
ATOM 940 C CA . VAL A 1 120 ? 4.52296 -0.45953 13.84445 1.000 8.77946 120 VAL A CA 1
ATOM 941 C C . VAL A 1 120 ? 5.21970 0.89175 13.91943 1.000 9.45361 120 VAL A C 1
ATOM 942 O O . VAL A 1 120 ? 5.03975 1.74516 13.04265 1.000 13.67974 120 VAL A O 1
ATOM 946 N N . VAL A 1 121 ? 6.02285 1.08082 14.95591 1.000 8.75277 121 VAL A N 1
ATOM 947 C CA . VAL A 1 121 ? 6.82930 2.28073 15.12785 1.000 7.59825 121 VAL A CA 1
ATOM 948 C C . VAL A 1 121 ? 8.27779 1.89082 14.90829 1.000 8.37349 121 VAL A C 1
ATOM 949 O O . VAL A 1 121 ? 8.75377 0.93141 15.52428 1.000 9.88638 121 VAL A O 1
ATOM 953 N N . PHE A 1 122 ? 8.97205 2.61116 14.01843 1.000 8.65708 122 PHE A N 1
ATOM 954 C CA . PHE A 1 122 ? 10.42074 2.47695 13.83867 1.000 9.14347 122 PHE A CA 1
ATOM 955 C C . PHE A 1 122 ? 11.09222 3.79747 14.17131 1.000 9.95284 122 PHE A C 1
ATOM 956 O O . PHE A 1 122 ? 10.86651 4.79376 13.48092 1.000 9.01782 122 PHE A O 1
ATOM 964 N N . TYR A 1 123 ? 11.96543 3.78835 15.18352 1.000 10.14937 123 TYR A N 1
ATOM 965 C CA . TYR A 1 123 ? 12.76216 4.95417 15.51816 1.000 10.26724 123 TYR A CA 1
ATOM 966 C C . TYR A 1 123 ? 13.94054 5.06784 14.56036 1.000 11.38519 123 TYR A C 1
ATOM 967 O O . TYR A 1 123 ? 14.30078 4.09033 13.90372 1.000 10.34244 123 TYR A O 1
ATOM 976 N N . PRO A 1 124 ? 14.55900 6.25076 14.46789 1.000 8.23622 124 PRO A N 1
ATOM 977 C CA . PRO A 1 124 ? 15.74136 6.40818 13.61146 1.000 11.67409 124 PRO A CA 1
ATOM 978 C C . PRO A 1 124 ? 16.75345 5.30159 13.85618 1.000 11.06719 124 PRO A C 1
ATOM 979 O O . PRO A 1 124 ? 16.98785 4.89790 14.99769 1.000 13.35042 124 PRO A O 1
ATOM 983 N N . GLY A 1 125 ? 17.33729 4.79683 12.76666 1.000 10.73051 125 GLY A N 1
ATOM 984 C CA . GLY A 1 125 ? 18.28423 3.70926 12.82273 1.000 13.37502 125 GLY A CA 1
ATOM 985 C C . GLY A 1 125 ? 17.67505 2.32347 12.75763 1.000 13.91083 125 GLY A C 1
ATOM 986 O O . GLY A 1 125 ? 18.39256 1.35688 12.48003 1.000 11.80732 125 GLY A O 1
ATOM 987 N N . GLU A 1 126 ? 16.38521 2.18635 13.03001 1.000 9.83790 126 GLU A N 1
ATOM 988 C CA . GLU A 1 126 ? 15.75636 0.86616 12.98900 1.000 9.14036 126 GLU A CA 1
ATOM 989 C C . GLU A 1 126 ? 15.48219 0.48870 11.54030 1.000 11.18516 126 GLU A C 1
ATOM 990 O O . GLU A 1 126 ? 14.77162 1.21086 10.82669 1.000 10.68189 126 GLU A O 1
ATOM 996 N N . VAL A 1 127 ? 16.06718 -0.62644 11.11079 1.000 9.93096 127 VAL A N 1
ATOM 997 C CA . VAL A 1 127 ? 15.99159 -1.07079 9.72412 1.000 8.19626 127 VAL A CA 1
ATOM 998 C C . VAL A 1 127 ? 14.62996 -1.68952 9.45294 1.000 8.89326 127 VAL A C 1
ATOM 999 O O . VAL A 1 127 ? 14.17853 -2.57075 10.19328 1.000 10.38880 127 VAL A O 1
ATOM 1003 N N . HIS A 1 128 ? 13.98930 -1.27439 8.36205 1.000 7.47553 128 HIS A N 1
ATOM 1004 C CA . HIS A 1 128 ? 12.66455 -1.80177 8.07215 1.000 9.85302 128 HIS A CA 1
ATOM 1005 C C . HIS A 1 128 ? 12.46237 -1.88812 6.56819 1.000 9.24247 128 HIS A C 1
ATOM 1006 O O . HIS A 1 128 ? 13.13536 -1.21800 5.78286 1.000 9.85219 128 HIS A O 1
ATOM 1013 N N . LYS A 1 129 ? 11.51623 -2.74840 6.18078 1.000 9.60367 129 LYS A N 1
ATOM 1014 C CA . LYS A 1 129 ? 11.19351 -3.00085 4.77927 1.000 9.37431 129 LYS A CA 1
ATOM 1015 C C . LYS A 1 129 ? 9.68909 -3.20826 4.67871 1.000 10.19059 129 LYS A C 1
ATOM 1016 O O . LYS A 1 129 ? 9.19699 -4.32775 4.89171 1.000 9.54298 129 LYS A O 1
ATOM 1022 N N . PRO A 1 130 ? 8.93305 -2.16221 4.36985 1.000 8.88124 130 PRO A N 1
ATOM 1023 C CA . PRO A 1 130 ? 7.47600 -2.28888 4.28451 1.000 11.69567 130 PRO A CA 1
ATOM 1024 C C . PRO A 1 130 ? 7.03624 -2.95856 2.98670 1.000 12.83195 130 PRO A C 1
ATOM 1025 O O . PRO A 1 130 ? 7.83244 -3.25614 2.09512 1.000 10.91614 130 PRO A O 1
ATOM 1029 N N . LEU A 1 131 ? 5.72814 -3.20917 2.91596 1.000 13.18817 131 LEU A N 1
ATOM 1030 C CA . LEU A 1 131 ? 5.03760 -3.61461 1.68793 1.000 10.65227 131 LEU A CA 1
ATOM 1031 C C . LEU A 1 131 ? 5.54239 -4.94667 1.13330 1.000 13.73884 131 LEU A C 1
ATOM 1032 O O . LEU A 1 131 ? 5.53036 -5.16581 -0.08142 1.000 13.22624 131 LEU A O 1
ATOM 1037 N N . CYS A 1 132 ? 5.95354 -5.86097 2.00393 1.000 11.70245 132 CYS A N 1
ATOM 1038 C CA . CYS A 1 132 ? 6.31687 -7.19977 1.55892 1.000 10.32976 132 CYS A CA 1
ATOM 1039 C C . CYS A 1 132 ? 5.06791 -8.03829 1.33003 1.000 12.28048 132 CYS A C 1
ATOM 1040 O O . CYS A 1 132 ? 4.11350 -7.98715 2.11357 1.000 13.05457 132 CYS A O 1
ATOM 1043 N N . ALA A 1 133 ? 5.07715 -8.80821 0.24514 1.000 11.44389 133 ALA A N 1
ATOM 1044 C CA . ALA A 1 133 ? 3.92901 -9.64387 -0.07409 1.000 15.69368 133 ALA A CA 1
ATOM 1045 C C . ALA A 1 133 ? 3.74554 -10.75208 0.95703 1.000 16.33067 133 ALA A C 1
ATOM 1046 O O . ALA A 1 133 ? 4.71367 -11.32628 1.47474 1.000 13.98528 133 ALA A O 1
ATOM 1048 N N . VAL A 1 134 ? 2.48397 -11.03276 1.25828 1.000 17.28407 134 VAL A N 1
ATOM 1049 C CA . VAL A 1 134 ? 2.06682 -12.17571 2.05359 1.000 18.95553 134 VAL A CA 1
ATOM 1050 C C . VAL A 1 134 ? 1.27063 -13.05046 1.09700 1.000 20.45771 134 VAL A C 1
ATOM 1051 O O . VAL A 1 134 ? 0.10027 -12.77043 0.81018 1.000 18.69431 134 VAL A O 1
ATOM 1055 N N . GLY A 1 135 ? 1.91828 -14.07483 0.54977 1.000 23.73977 135 GLY A N 1
ATOM 1056 C CA . GLY A 1 135 ? 1.30725 -14.77838 -0.56123 1.000 22.91580 135 GLY A CA 1
ATOM 1057 C C . GLY A 1 135 ? 1.35619 -13.91848 -1.80772 1.000 21.14393 135 GLY A C 1
ATOM 1058 O O . GLY A 1 135 ? 2.34836 -13.23839 -2.08804 1.000 18.60867 135 GLY A O 1
ATOM 1059 N N . GLU A 1 136 ? 0.27039 -13.93441 -2.56317 1.000 21.38807 136 GLU A N 1
ATOM 1060 C CA . GLU A 1 136 ? 0.24253 -13.20222 -3.81924 1.000 21.24057 136 GLU A CA 1
ATOM 1061 C C . GLU A 1 136 ? 0.31168 -11.69913 -3.55077 1.000 21.71663 136 GLU A C 1
ATOM 1062 O O . GLU A 1 136 ? -0.23858 -11.23015 -2.54986 1.000 19.28073 136 GLU A O 1
ATOM 1068 N N . PRO A 1 137 ? 1.00336 -10.93360 -4.40223 1.000 19.76296 137 PRO A N 1
ATOM 1069 C CA . PRO A 1 137 ? 0.96318 -9.46922 -4.28604 1.000 17.66880 137 PRO A CA 1
ATOM 1070 C C . PRO A 1 137 ? -0.46789 -8.96005 -4.26928 1.000 20.27716 137 PRO A C 1
ATOM 1071 O O . PRO A 1 137 ? -1.34690 -9.49558 -4.94797 1.000 19.02388 137 PRO A O 1
ATOM 1075 N N . ALA A 1 138 ? -0.69246 -7.89809 -3.49971 1.000 16.20778 138 ALA A N 1
ATOM 1076 C CA . ALA A 1 138 ? -2.03165 -7.35913 -3.33562 1.000 13.20808 138 ALA A CA 1
ATOM 1077 C C . ALA A 1 138 ? -1.89298 -5.93077 -2.84285 1.000 16.87774 138 ALA A C 1
ATOM 1078 O O . ALA A 1 138 ? -0.84452 -5.54414 -2.32466 1.000 13.56208 138 ALA A O 1
ATOM 1080 N N . ARG A 1 139 ? -2.96645 -5.15090 -2.98382 1.000 15.84018 139 ARG A N 1
ATOM 1081 C CA . ARG A 1 139 ? -2.88760 -3.74121 -2.60982 1.000 14.71727 139 ARG A CA 1
ATOM 1082 C C . ARG A 1 139 ? -2.99393 -3.54629 -1.09865 1.000 15.26671 139 ARG A C 1
ATOM 1083 O O . ARG A 1 139 ? -3.78640 -4.19912 -0.41066 1.000 13.98074 139 ARG A O 1
ATOM 1091 N N . VAL A 1 140 ? -2.16637 -2.64215 -0.58051 1.000 9.67812 140 VAL A N 1
ATOM 1092 C CA . VAL A 1 140 ? -2.24659 -2.21604 0.80343 1.000 8.31720 140 VAL A CA 1
ATOM 1093 C C . VAL A 1 140 ? -2.35513 -0.70007 0.80901 1.000 12.36924 140 VAL A C 1
ATOM 1094 O O . VAL A 1 140 ? -1.53999 -0.01742 0.17531 1.000 12.31434 140 VAL A O 1
ATOM 1098 N N . ARG A 1 141 ? -3.35510 -0.17813 1.52298 1.000 11.35656 141 ARG A N 1
ATOM 1099 C CA . ARG A 1 141 ? -3.50720 1.25037 1.76247 1.000 10.40760 141 ARG A CA 1
ATOM 1100 C C . ARG A 1 141 ? -3.05878 1.54129 3.18709 1.000 10.75732 141 ARG A C 1
ATOM 1101 O O . ARG A 1 141 ? -3.48169 0.85466 4.12438 1.000 12.81529 141 ARG A O 1
ATOM 1109 N N . LYS A 1 142 ? -2.18443 2.53300 3.34635 1.000 10.18965 142 LYS A N 1
ATOM 1110 C CA . LYS A 1 142 ? -1.52834 2.76820 4.62382 1.000 9.76864 142 LYS A CA 1
ATOM 1111 C C . LYS A 1 142 ? -1.43986 4.25727 4.89696 1.000 11.31554 142 LYS A C 1
ATOM 1112 O O . LYS A 1 142 ? -1.48074 5.08053 3.98275 1.000 9.27821 142 LYS A O 1
ATOM 1118 N N . ALA A 1 143 ? -1.28083 4.58203 6.17579 1.000 11.65971 143 ALA A N 1
ATOM 1119 C CA . ALA A 1 143 ? -0.78663 5.88022 6.60724 1.000 8.55355 143 ALA A CA 1
ATOM 1120 C C . ALA A 1 143 ? 0.60151 5.69501 7.20523 1.000 11.05810 143 ALA A C 1
ATOM 1121 O O . ALA A 1 143 ? 0.84737 4.73113 7.94329 1.000 12.02667 143 ALA A O 1
ATOM 1123 N N . VAL A 1 144 ? 1.51127 6.60571 6.88710 1.000 9.33678 144 VAL A N 1
ATOM 1124 C CA . VAL A 1 144 ? 2.81475 6.62561 7.53129 1.000 9.04501 144 VAL A CA 1
ATOM 1125 C C . VAL A 1 144 ? 2.97850 7.97578 8.20501 1.000 9.30896 144 VAL A C 1
ATOM 1126 O O . VAL A 1 144 ? 3.02160 9.01809 7.53146 1.000 10.75750 144 VAL A O 1
ATOM 1130 N N . VAL A 1 145 ? 3.05397 7.96155 9.54453 1.000 10.66413 145 VAL A N 1
ATOM 1131 C CA . VAL A 1 145 ? 3.29644 9.16774 10.32777 1.000 8.78659 145 VAL A CA 1
ATOM 1132 C C . VAL A 1 145 ? 4.80241 9.34709 10.43859 1.000 11.82310 145 VAL A C 1
ATOM 1133 O O . VAL A 1 145 ? 5.53790 8.38679 10.66619 1.000 10.70164 145 VAL A O 1
ATOM 1137 N N . LYS A 1 146 ? 5.26436 10.57110 10.25066 1.000 8.89165 146 LYS A N 1
ATOM 1138 C CA . LYS A 1 146 ? 6.65984 10.92939 10.43638 1.000 9.28772 146 LYS A CA 1
ATOM 1139 C C . LYS A 1 146 ? 6.75296 11.87364 11.61546 1.000 10.62289 146 LYS A C 1
ATOM 1140 O O . LYS A 1 146 ? 6.03375 12.87577 11.65066 1.000 10.00319 146 LYS A O 1
ATOM 1146 N N . MET A 1 147 ? 7.64633 11.58253 12.56187 1.000 8.95431 147 MET A N 1
ATOM 1147 C CA . MET A 1 147 ? 7.82242 12.50015 13.67746 1.000 7.92865 147 MET A CA 1
ATOM 1148 C C . MET A 1 147 ? 9.30455 12.78088 13.85635 1.000 11.19058 147 MET A C 1
ATOM 1149 O O . MET A 1 147 ? 10.11518 11.85138 13.95295 1.000 10.22849 147 MET A O 1
ATOM 1154 N N . LEU A 1 148 ? 9.65239 14.06550 13.86793 1.000 9.24065 148 LEU A N 1
ATOM 1155 C CA . LEU A 1 148 ? 11.04495 14.48153 13.97672 1.000 12.22715 148 LEU A CA 1
ATOM 1156 C C . LEU A 1 148 ? 11.56593 14.24043 15.38657 1.000 12.59480 148 LEU A C 1
ATOM 1157 O O . LEU A 1 148 ? 10.97421 14.71295 16.36290 1.000 18.70333 148 LEU A O 1
ATOM 1162 N N . MET A 1 149 ? 12.67488 13.50992 15.50191 1.000 11.45496 149 MET A N 1
ATOM 1163 C CA . MET A 1 149 ? 13.22059 13.20492 16.81284 1.000 18.34608 149 MET A CA 1
ATOM 1164 C C . MET A 1 149 ? 14.16299 14.33607 17.22172 1.000 23.63885 149 MET A C 1
ATOM 1165 O O . MET A 1 149 ? 14.80310 14.97128 16.37689 1.000 27.29392 149 MET A O 1
ATOM 1170 N N . ALA A 1 150 ? 14.21545 14.60833 18.51849 1.000 21.31552 150 ALA A N 1
ATOM 1171 C CA . ALA A 1 150 ? 14.99533 15.74388 19.04231 1.000 25.60449 150 ALA A CA 1
ATOM 1172 C C . ALA A 1 150 ? 16.48618 15.69539 18.68301 1.000 27.64750 150 ALA A C 1
ATOM 1173 O O . ALA A 1 150 ? 17.06832 14.62785 18.48128 1.000 27.33787 150 ALA A O 1
ATOM 1175 N N . MET B 1 1 ? 3.73488 -3.54679 22.26592 1.000 13.68228 1 MET B N 1
ATOM 1176 C CA . MET B 1 1 ? 4.85061 -4.43190 22.60307 1.000 11.16587 1 MET B CA 1
ATOM 1177 C C . MET B 1 1 ? 6.09270 -3.89147 21.90072 1.000 12.93596 1 MET B C 1
ATOM 1178 O O . MET B 1 1 ? 5.97907 -3.23171 20.87440 1.000 12.09856 1 MET B O 1
ATOM 1183 N N . ILE B 1 2 ? 7.26592 -4.10997 22.48345 1.000 9.10351 2 ILE B N 1
ATOM 1184 C CA . ILE B 1 2 ? 8.52936 -3.62542 21.93650 1.000 9.16853 2 ILE B CA 1
ATOM 1185 C C . ILE B 1 2 ? 9.36551 -4.82996 21.53475 1.000 7.92433 2 ILE B C 1
ATOM 1186 O O . ILE B 1 2 ? 9.35899 -5.84574 22.23139 1.000 10.85552 2 ILE B O 1
ATOM 1191 N N . ILE B 1 3 ? 10.08408 -4.72269 20.41545 1.000 6.77876 3 ILE B N 1
ATOM 1192 C CA . ILE B 1 3 ? 11.01762 -5.75770 19.98234 1.000 10.14106 3 ILE B CA 1
ATOM 1193 C C . ILE B 1 3 ? 12.38640 -5.11219 19.78265 1.000 9.85125 3 ILE B C 1
ATOM 1194 O O . ILE B 1 3 ? 12.48900 -4.05006 19.15907 1.000 11.93315 3 ILE B O 1
ATOM 1199 N N . GLY B 1 4 ? 13.43278 -5.75162 20.30856 1.000 9.06909 4 GLY B N 1
ATOM 1200 C CA . GLY B 1 4 ? 14.78789 -5.27826 20.13022 1.000 8.54087 4 GLY B CA 1
ATOM 1201 C C . GLY B 1 4 ? 15.80757 -6.40246 20.31014 1.000 9.08368 4 GLY B C 1
ATOM 1202 O O . GLY B 1 4 ? 15.48570 -7.58808 20.22183 1.000 10.57743 4 GLY B O 1
ATOM 1203 N N . ASN B 1 5 ? 17.05312 -6.01897 20.59517 1.000 8.57943 5 ASN B N 1
ATOM 1204 C CA . ASN B 1 5 ? 18.10754 -7.00345 20.81679 1.000 12.13840 5 ASN B CA 1
ATOM 1205 C C . ASN B 1 5 ? 19.00613 -6.51372 21.94523 1.000 9.38663 5 ASN B C 1
ATOM 1206 O O . ASN B 1 5 ? 19.35984 -5.33436 21.99785 1.000 9.26314 5 ASN B O 1
ATOM 1211 N N . ILE B 1 6 ? 19.34292 -7.42121 22.86846 1.000 11.28727 6 ILE B N 1
ATOM 1212 C CA . ILE B 1 6 ? 20.00222 -7.01153 24.10784 1.000 9.74599 6 ILE B CA 1
ATOM 1213 C C . ILE B 1 6 ? 21.42458 -6.53556 23.90529 1.000 13.02646 6 ILE B C 1
ATOM 1214 O O . ILE B 1 6 ? 22.01543 -5.98411 24.84173 1.000 11.40962 6 ILE B O 1
ATOM 1219 N N . GLU B 1 7 ? 21.99253 -6.73031 22.71839 1.000 14.09674 7 GLU B N 1
ATOM 1220 C CA . GLU B 1 7 ? 23.32445 -6.23621 22.42106 1.000 15.04660 7 GLU B CA 1
ATOM 1221 C C . GLU B 1 7 ? 23.31474 -4.81789 21.87563 1.000 15.88004 7 GLU B C 1
ATOM 1222 O O . GLU B 1 7 ? 24.38459 -4.23099 21.70544 1.000 16.55831 7 GLU B O 1
ATOM 1228 N N . HIS B 1 8 ? 22.13546 -4.24591 21.63769 1.000 15.44208 8 HIS B N 1
ATOM 1229 C CA . HIS B 1 8 ? 21.99124 -2.95230 20.98031 1.000 15.35677 8 HIS B CA 1
ATOM 1230 C C . HIS B 1 8 ? 20.85598 -2.17522 21.64155 1.000 14.01151 8 HIS B C 1
ATOM 1231 O O . HIS B 1 8 ? 19.76423 -2.03096 21.09730 1.000 16.45664 8 HIS B O 1
ATOM 1238 N N . LEU B 1 9 ? 21.12877 -1.67029 22.83922 1.000 14.02154 9 LEU B N 1
ATOM 1239 C CA . LEU B 1 9 ? 20.15030 -0.93244 23.61853 1.000 13.19831 9 LEU B CA 1
ATOM 1240 C C . LEU B 1 9 ? 20.23418 0.52544 23.19927 1.000 17.82984 9 LEU B C 1
ATOM 1241 O O . LEU B 1 9 ? 21.21051 1.21751 23.50611 1.000 16.90647 9 LEU B O 1
ATOM 1246 N N . GLU B 1 10 ? 19.21893 0.98369 22.48726 1.000 13.11236 10 GLU B N 1
ATOM 1247 C CA . GLU B 1 10 ? 19.25625 2.28546 21.84427 1.000 15.34828 10 GLU B CA 1
ATOM 1248 C C . GLU B 1 10 ? 18.55274 3.33574 22.69220 1.000 15.92740 10 GLU B C 1
ATOM 1249 O O . GLU B 1 10 ? 17.81154 3.03337 23.62902 1.000 13.36652 10 GLU B O 1
ATOM 1255 N N . VAL B 1 11 ? 18.79262 4.59738 22.32784 1.000 16.58396 11 VAL B N 1
ATOM 1256 C CA . VAL B 1 11 ? 18.23261 5.73975 23.03981 1.000 17.64258 11 VAL B CA 1
ATOM 1257 C C . VAL B 1 11 ? 16.71251 5.69028 23.13642 1.000 15.67913 11 VAL B C 1
ATOM 1258 O O . VAL B 1 11 ? 16.13234 6.25873 24.06974 1.000 15.94451 11 VAL B O 1
ATOM 1262 N N . TRP B 1 12 ? 16.04384 4.99513 22.21471 1.000 15.00419 12 TRP B N 1
ATOM 1263 C CA . TRP B 1 12 ? 14.58856 4.95799 22.21678 1.000 14.63079 12 TRP B CA 1
ATOM 1264 C C . TRP B 1 12 ? 13.99369 3.97363 23.21158 1.000 15.13448 12 TRP B C 1
ATOM 1265 O O . TRP B 1 12 ? 12.77495 3.97153 23.39421 1.000 15.53896 12 TRP B O 1
ATOM 1276 N N . LEU B 1 13 ? 14.78752 3.12922 23.81268 1.000 14.10450 13 LEU B N 1
ATOM 1277 C CA . LEU B 1 13 ? 14.25131 2.19438 24.79203 1.000 10.01654 13 LEU B CA 1
ATOM 1278 C C . LEU B 1 13 ? 14.09575 2.89437 26.13945 1.000 11.41222 13 LEU B C 1
ATOM 1279 O O . LEU B 1 13 ? 15.04223 3.54123 26.60698 1.000 13.54259 13 LEU B O 1
ATOM 1284 N N . PRO B 1 14 ? 12.92688 2.81408 26.76968 1.000 11.30255 14 PRO B N 1
ATOM 1285 C CA . PRO B 1 14 ? 12.74600 3.43926 28.08422 1.000 12.67762 14 PRO B CA 1
ATOM 1286 C C . PRO B 1 14 ? 13.86391 3.06468 29.05018 1.000 11.57601 14 PRO B C 1
ATOM 1287 O O . PRO B 1 14 ? 14.29002 1.90633 29.13232 1.000 12.37498 14 PRO B O 1
ATOM 1291 N N . THR B 1 15 ? 14.34092 4.07739 29.77611 1.000 12.89399 15 THR B N 1
ATOM 1292 C CA . THR B 1 15 ? 15.51762 3.92797 30.63191 1.000 13.61011 15 THR B CA 1
ATOM 1293 C C . THR B 1 15 ? 15.42324 2.72944 31.56896 1.000 15.21273 15 THR B C 1
ATOM 1294 O O . THR B 1 15 ? 16.39753 1.98701 31.73125 1.000 11.22671 15 THR B O 1
ATOM 1298 N N . ALA B 1 16 ? 14.27314 2.54313 32.22460 1.000 15.06818 16 ALA B N 1
ATOM 1299 C CA . ALA B 1 16 ? 14.15820 1.45726 33.19495 1.000 14.81639 16 ALA B CA 1
ATOM 1300 C C . ALA B 1 16 ? 14.30716 0.10370 32.52082 1.000 11.73028 16 ALA B C 1
ATOM 1301 O O . ALA B 1 16 ? 14.88503 -0.82452 33.09822 1.000 11.87909 16 ALA B O 1
ATOM 1303 N N . LEU B 1 17 ? 13.77352 -0.03067 31.30307 1.000 12.10670 17 LEU B N 1
ATOM 1304 C CA . LEU B 1 17 ? 13.95014 -1.26081 30.53582 1.000 10.37499 17 LEU B CA 1
ATOM 1305 C C . LEU B 1 17 ? 15.40882 -1.47290 30.17215 1.000 11.53129 17 LEU B C 1
ATOM 1306 O O . LEU B 1 17 ? 15.92726 -2.59047 30.28905 1.000 11.45271 17 LEU B O 1
ATOM 1311 N N . ARG B 1 18 ? 16.08314 -0.41611 29.71437 1.000 10.59642 18 ARG B N 1
ATOM 1312 C CA . ARG B 1 18 ? 17.50623 -0.54230 29.42235 1.000 10.88385 18 ARG B CA 1
ATOM 1313 C C . ARG B 1 18 ? 18.28066 -0.98394 30.66003 1.000 10.55710 18 ARG B C 1
ATOM 1314 O O . ARG B 1 18 ? 19.11772 -1.89147 30.58428 1.000 11.65569 18 ARG B O 1
ATOM 1322 N N . GLN B 1 19 ? 17.99293 -0.38376 31.82200 1.000 11.75840 19 GLN B N 1
ATOM 1323 C CA . GLN B 1 19 ? 18.77313 -0.72284 33.01185 1.000 10.35541 19 GLN B CA 1
ATOM 1324 C C . GLN B 1 19 ? 18.53273 -2.16155 33.45121 1.000 12.55574 19 GLN B C 1
ATOM 1325 O O . GLN B 1 19 ? 19.45753 -2.83113 33.93432 1.000 11.83605 19 GLN B O 1
ATOM 1331 N N . ALA B 1 20 ? 17.30019 -2.65151 33.30609 1.000 11.60926 20 ALA B N 1
ATOM 1332 C CA . ALA B 1 20 ? 17.02620 -4.04401 33.64600 1.000 9.73444 20 ALA B CA 1
ATOM 1333 C C . ALA B 1 20 ? 17.77973 -5.00296 32.72851 1.000 9.01873 20 ALA B C 1
ATOM 1334 O O . ALA B 1 20 ? 18.33139 -6.00623 33.19974 1.000 9.09465 20 ALA B O 1
ATOM 1336 N N . ILE B 1 21 ? 17.80570 -4.72713 31.41619 1.000 8.34067 21 ILE B N 1
ATOM 1337 C CA . ILE B 1 21 ? 18.52996 -5.61356 30.49919 1.000 10.37527 21 ILE B CA 1
ATOM 1338 C C . ILE B 1 21 ? 20.03146 -5.52989 30.75998 1.000 9.29502 21 ILE B C 1
ATOM 1339 O O . ILE B 1 21 ? 20.74685 -6.53606 30.66686 1.000 9.93587 21 ILE B O 1
ATOM 1344 N N . GLU B 1 22 ? 20.52673 -4.33353 31.09666 1.000 9.73464 22 GLU B N 1
ATOM 1345 C CA . GLU B 1 22 ? 21.93531 -4.18854 31.45624 1.000 9.64741 22 GLU B CA 1
ATOM 1346 C C . GLU B 1 22 ? 22.28345 -5.06211 32.65036 1.000 10.48443 22 GLU B C 1
ATOM 1347 O O . GLU B 1 22 ? 23.38683 -5.61843 32.72118 1.000 11.46382 22 GLU B O 1
ATOM 1353 N N . HIS B 1 23 ? 21.37105 -5.16717 33.61535 1.000 9.21022 23 HIS B N 1
ATOM 1354 C CA . HIS B 1 23 ? 21.62234 -6.03657 34.75868 1.000 10.95441 23 HIS B CA 1
ATOM 1355 C C . HIS B 1 23 ? 21.71276 -7.48743 34.31104 1.000 9.15595 23 HIS B C 1
ATOM 1356 O O . HIS B 1 23 ? 22.63882 -8.21172 34.68696 1.000 10.40091 23 HIS B O 1
ATOM 1363 N N . VAL B 1 24 ? 20.74361 -7.93625 33.51290 1.000 11.43175 24 VAL B N 1
ATOM 1364 C CA . VAL B 1 24 ? 20.77694 -9.31136 33.02045 1.000 9.25028 24 VAL B CA 1
ATOM 1365 C C . VAL B 1 24 ? 22.08302 -9.58498 32.28940 1.000 12.00247 24 VAL B C 1
ATOM 1366 O O . VAL B 1 24 ? 22.72350 -10.62109 32.49961 1.000 12.76190 24 VAL B O 1
ATOM 1370 N N . ASN B 1 25 ? 22.50296 -8.65248 31.43087 1.000 8.64118 25 ASN B N 1
ATOM 1371 C CA . ASN B 1 25 ? 23.72788 -8.83880 30.65849 1.000 10.78568 25 ASN B CA 1
ATOM 1372 C C . ASN B 1 25 ? 24.94452 -8.97465 31.55980 1.000 14.42978 25 ASN B C 1
ATOM 1373 O O . ASN B 1 25 ? 25.89481 -9.69198 31.21591 1.000 12.74608 25 ASN B O 1
ATOM 1378 N N . ALA B 1 26 ? 24.94871 -8.27977 32.69636 1.000 12.93742 26 ALA B N 1
ATOM 1379 C CA . ALA B 1 26 ? 26.11735 -8.23969 33.56729 1.000 12.17616 26 ALA B CA 1
ATOM 1380 C C . ALA B 1 26 ? 26.12665 -9.33598 34.61550 1.000 12.05460 26 ALA B C 1
ATOM 1381 O O . ALA B 1 26 ? 27.17256 -9.55392 35.23644 1.000 13.43484 26 ALA B O 1
ATOM 1383 N N . HIS B 1 27 ? 25.00323 -10.03040 34.83393 1.000 9.93426 27 HIS B N 1
ATOM 1384 C CA . HIS B 1 27 ? 24.91356 -10.99247 35.92565 1.000 11.16920 27 HIS B CA 1
ATOM 1385 C C . HIS B 1 27 ? 24.49337 -12.38588 35.50940 1.000 13.62558 27 HIS B C 1
ATOM 1386 O O . HIS B 1 27 ? 24.51045 -13.29279 36.35034 1.000 16.76987 27 HIS B O 1
ATOM 1393 N N . VAL B 1 28 ? 24.11789 -12.59945 34.26103 1.000 10.39011 28 VAL B N 1
ATOM 1394 C CA . VAL B 1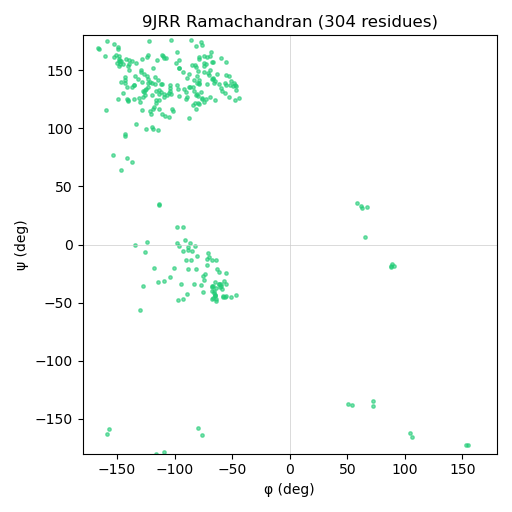 28 ? 23.72639 -13.92321 33.80165 1.000 10.19062 28 VAL B CA 1
ATOM 1395 C C . VAL B 1 28 ? 24.85139 -14.44619 32.92432 1.000 11.06938 28 VAL B C 1
ATOM 1396 O O . VAL B 1 28 ? 25.32085 -13.74157 32.02804 1.000 12.40122 28 VAL B O 1
ATOM 1400 N N . THR B 1 29 ? 25.31928 -15.64730 33.21726 1.000 9.34653 29 THR B N 1
ATOM 1401 C CA . THR B 1 29 ? 26.26827 -16.32880 32.35866 1.000 10.41566 29 THR B CA 1
ATOM 1402 C C . THR B 1 29 ? 25.52841 -17.39952 31.57189 1.000 11.87785 29 THR B C 1
ATOM 1403 O O . THR B 1 29 ? 24.33869 -17.65513 31.78729 1.000 9.84066 29 THR B O 1
ATOM 1407 N N . THR B 1 30 ? 26.24657 -18.06118 30.66383 1.000 12.54491 30 THR B N 1
ATOM 1408 C CA . THR B 1 30 ? 25.61771 -19.17548 29.97324 1.000 11.18128 30 THR B CA 1
ATOM 1409 C C . THR B 1 30 ? 25.41520 -20.37360 30.89563 1.000 11.61765 30 THR B C 1
ATOM 1410 O O . THR B 1 30 ? 24.75015 -21.32609 30.49896 1.000 13.54141 30 THR B O 1
ATOM 1414 N N . THR B 1 31 ? 25.95238 -20.33576 32.11963 1.000 12.99077 31 THR B N 1
ATOM 1415 C CA . THR B 1 31 ? 25.83324 -21.42355 33.08351 1.000 10.23988 31 THR B CA 1
ATOM 1416 C C . THR B 1 31 ? 24.77043 -21.17515 34.14478 1.000 12.80471 31 THR B C 1
ATOM 1417 O O . THR B 1 31 ? 24.30695 -22.13463 34.76357 1.000 16.19773 31 THR B O 1
ATOM 1421 N N . THR B 1 32 ? 24.37253 -19.92132 34.36131 1.000 10.74177 32 THR B N 1
ATOM 1422 C CA . THR B 1 32 ? 23.38502 -19.58207 35.38405 1.000 10.01325 32 THR B CA 1
ATOM 1423 C C . THR B 1 32 ? 22.20248 -20.53994 35.36781 1.000 12.93912 32 THR B C 1
ATOM 1424 O O . THR B 1 32 ? 21.54576 -20.73037 34.33859 1.000 12.43375 32 THR B O 1
ATOM 1428 N N . ALA B 1 33 ? 21.92897 -21.12549 36.53494 1.000 16.52277 33 ALA B N 1
ATOM 1429 C CA . ALA B 1 33 ? 20.92209 -22.16818 36.63867 1.000 17.05889 33 ALA B CA 1
ATOM 1430 C C . ALA B 1 33 ? 19.50892 -21.58150 36.55554 1.000 12.92684 33 ALA B C 1
ATOM 1431 O O . ALA B 1 33 ? 19.28820 -20.41247 36.89096 1.000 13.28794 33 ALA B O 1
ATOM 1433 N N . PRO B 1 34 ? 18.53601 -22.37087 36.10334 1.000 13.89407 34 PRO B N 1
ATOM 1434 C CA . PRO B 1 34 ? 17.14471 -21.90324 36.13856 1.000 14.97581 34 PRO B CA 1
ATOM 1435 C C . PRO B 1 34 ? 16.75258 -21.50227 37.55166 1.000 17.33164 34 PRO B C 1
ATOM 1436 O O . PRO B 1 34 ? 17.23781 -22.06211 38.53876 1.000 16.44570 34 PRO B O 1
ATOM 1440 N N . GLY B 1 35 ? 15.90503 -20.49504 37.64286 1.000 15.93733 35 GLY B N 1
ATOM 1441 C CA . GLY B 1 35 ? 15.40266 -20.04313 38.92284 1.000 15.12425 35 GLY B CA 1
ATOM 1442 C C . GLY B 1 35 ? 15.02694 -18.57847 38.86348 1.000 15.02052 35 GLY B C 1
ATOM 1443 O O . GLY B 1 35 ? 15.04304 -17.95729 37.80347 1.000 13.17022 35 GLY B O 1
ATOM 1444 N N . LYS B 1 36 ? 14.70454 -18.04184 40.03827 1.000 11.90332 36 LYS B N 1
ATOM 1445 C CA . LYS B 1 36 ? 14.28045 -16.65616 40.21531 1.000 12.89796 36 LYS B CA 1
ATOM 1446 C C . LYS B 1 36 ? 15.41113 -15.84722 40.82648 1.000 14.37262 36 LYS B C 1
ATOM 1447 O O . LYS B 1 36 ? 15.99607 -16.25851 41.83386 1.000 13.88130 36 LYS B O 1
ATOM 1453 N N . TYR B 1 37 ? 15.71334 -14.70101 40.22447 1.000 10.32021 37 TYR B N 1
ATOM 1454 C CA . TYR B 1 37 ? 16.80672 -13.84444 40.66494 1.000 12.70627 37 TYR B CA 1
ATOM 1455 C C . TYR B 1 37 ? 16.28542 -12.42509 40.84848 1.000 13.79091 37 TYR B C 1
ATOM 1456 O O . TYR B 1 37 ? 15.86866 -11.78613 39.88009 1.000 12.44333 37 TYR B O 1
ATOM 1465 N N . ASP B 1 38 ? 16.30788 -11.92815 42.08212 1.000 11.64422 38 ASP B N 1
ATOM 1466 C CA . ASP B 1 38 ? 15.76036 -10.60469 42.35231 1.000 10.66261 38 ASP B CA 1
ATOM 1467 C C . ASP B 1 38 ? 16.78502 -9.51848 42.06207 1.000 12.83061 38 ASP B C 1
ATOM 1468 O O . ASP B 1 38 ? 17.96376 -9.63948 42.40818 1.000 14.83819 38 ASP B O 1
ATOM 1473 N N . ILE B 1 39 ? 16.33648 -8.45797 41.40291 1.000 11.29418 39 ILE B N 1
ATOM 1474 C CA . ILE B 1 39 ? 17.14286 -7.25201 41.24867 1.000 9.90947 39 ILE B CA 1
ATOM 1475 C C . ILE B 1 39 ? 16.77744 -6.21851 42.29762 1.000 12.36483 39 ILE B C 1
ATOM 1476 O O . ILE B 1 39 ? 17.65243 -5.64061 42.94309 1.000 10.52503 39 ILE B O 1
ATOM 1481 N N . ASP B 1 40 ? 15.47141 -5.97023 42.46667 1.000 10.49048 40 ASP B N 1
ATOM 1482 C CA . ASP B 1 40 ? 14.93996 -5.10264 43.50746 1.000 10.51354 40 ASP B CA 1
ATOM 1483 C C . ASP B 1 40 ? 13.70544 -5.79040 44.09873 1.000 11.70623 40 ASP B C 1
ATOM 1484 O O . ASP B 1 40 ? 12.56643 -5.38111 43.85463 1.000 14.08573 40 ASP B O 1
ATOM 1489 N N . GLY B 1 41 ? 13.94563 -6.86248 44.84910 1.000 11.20228 41 GLY B N 1
ATOM 1490 C CA . GLY B 1 41 ? 12.86119 -7.62483 45.44872 1.000 16.68648 41 GLY B CA 1
ATOM 1491 C C . GLY B 1 41 ? 11.80950 -7.99572 44.43175 1.000 12.12673 41 GLY B C 1
ATOM 1492 O O . GLY B 1 41 ? 12.10858 -8.35824 43.28863 1.000 12.85422 41 GLY B O 1
ATOM 1493 N N . ASP B 1 42 ? 10.55166 -7.86232 44.82982 1.000 13.07940 42 ASP B N 1
ATOM 1494 C CA . ASP B 1 42 ? 9.45530 -8.18136 43.93044 1.000 14.30632 42 ASP B CA 1
ATOM 1495 C C . ASP B 1 42 ? 9.05281 -7.00920 43.04692 1.000 11.11271 42 ASP B C 1
ATOM 1496 O O . ASP B 1 42 ? 8.12106 -7.14814 42.24791 1.000 12.26939 42 ASP B O 1
ATOM 1501 N N . ARG B 1 43 ? 9.73119 -5.86497 43.16469 1.000 10.89077 43 ARG B N 1
ATOM 1502 C CA . ARG B 1 43 ? 9.52715 -4.78972 42.20217 1.000 10.21220 43 ARG B CA 1
ATOM 1503 C C . ARG B 1 43 ? 10.21441 -5.07842 40.87423 1.000 10.24704 43 ARG B C 1
ATOM 1504 O O . ARG B 1 43 ? 9.76417 -4.58521 39.83463 1.000 9.98184 43 ARG B O 1
ATOM 1512 N N . LEU B 1 44 ? 11.29331 -5.86491 40.88930 1.000 9.17679 44 LEU B N 1
ATOM 1513 C CA . LEU B 1 44 ? 12.08911 -6.10730 39.68574 1.000 10.17905 44 LEU B CA 1
ATOM 1514 C C . LEU B 1 44 ? 12.89447 -7.38423 39.87075 1.000 11.69292 44 LEU B C 1
ATOM 1515 O O . LEU B 1 44 ? 13.76835 -7.45662 40.75006 1.000 8.43180 44 LEU B O 1
ATOM 1520 N N . PHE B 1 45 ? 12.61214 -8.39496 39.05574 1.000 8.48749 45 PHE B N 1
ATOM 1521 C CA . PHE B 1 45 ? 13.33838 -9.65230 39.16618 1.000 9.98324 45 PHE B CA 1
ATOM 1522 C C . PHE B 1 45 ? 13.33162 -10.32452 37.80889 1.000 9.24978 45 PHE B C 1
ATOM 1523 O O . PHE B 1 45 ? 12.67692 -9.86192 36.87149 1.000 10.20862 45 PHE B O 1
ATOM 1531 N N . TYR B 1 46 ? 14.09249 -11.41473 37.68873 1.000 9.80927 46 TYR B N 1
ATOM 1532 C CA . TYR B 1 46 ? 14.03832 -12.16113 36.44366 1.000 9.00187 46 TYR B CA 1
ATOM 1533 C C . TYR B 1 46 ? 14.08279 -13.65521 36.72571 1.000 9.53627 46 TYR B C 1
ATOM 1534 O O . TYR B 1 46 ? 14.60462 -14.10438 37.75149 1.000 10.84107 46 TYR B O 1
ATOM 1543 N N . MET B 1 47 ? 13.50349 -14.41147 35.80242 1.000 9.48492 47 MET B N 1
ATOM 1544 C CA . MET B 1 47 ? 13.51161 -15.86673 35.83004 1.000 10.58124 47 MET B CA 1
ATOM 1545 C C . MET B 1 47 ? 14.36089 -16.39599 34.69158 1.000 12.17374 47 MET B C 1
ATOM 1546 O O . MET B 1 47 ? 14.19954 -15.96966 33.54188 1.000 11.16208 47 MET B O 1
ATOM 1551 N N . ILE B 1 48 ? 15.26139 -17.32521 35.01487 1.000 11.58797 48 ILE B N 1
ATOM 1552 C CA . ILE B 1 48 ? 16.02031 -18.07631 34.02351 1.000 9.34629 48 ILE B CA 1
ATOM 1553 C C . ILE B 1 48 ? 15.31490 -19.40772 33.82404 1.000 11.02390 48 ILE B C 1
ATOM 1554 O O . ILE B 1 48 ? 14.92074 -20.05555 34.79901 1.000 14.27032 48 ILE B O 1
ATOM 1559 N N . SER B 1 49 ? 15.12394 -19.80309 32.57179 1.000 11.59542 49 SER B N 1
ATOM 1560 C CA . SER B 1 49 ? 14.40675 -21.03618 32.28690 1.000 13.73207 49 SER B CA 1
ATOM 1561 C C . SER B 1 49 ? 15.00114 -21.71427 31.06219 1.000 14.99133 49 SER B C 1
ATOM 1562 O O . SER B 1 49 ? 15.59820 -21.06583 30.19641 1.000 12.06309 49 SER B O 1
ATOM 1565 N N . GLU B 1 50 ? 14.81541 -23.03348 30.99501 1.000 14.70267 50 GLU B N 1
ATOM 1566 C CA . GLU B 1 50 ? 15.20137 -23.84838 29.84373 1.000 14.45754 50 GLU B CA 1
ATOM 1567 C C . GLU B 1 50 ? 13.98660 -24.72979 29.58505 1.000 21.25398 50 GLU B C 1
ATOM 1568 O O . GLU B 1 50 ? 13.72779 -25.67397 30.33668 1.000 35.17087 50 GLU B O 1
ATOM 1574 N N . ASN B 1 51 ? 13.21269 -24.40218 28.56753 1.000 16.84797 51 ASN B N 1
ATOM 1575 C CA . ASN B 1 51 ? 12.02012 -25.17026 28.26200 1.000 14.56497 51 ASN B CA 1
ATOM 1576 C C . ASN B 1 51 ? 12.03611 -25.57115 26.79898 1.000 18.07781 51 ASN B C 1
ATOM 1577 O O . ASN B 1 51 ? 12.72793 -24.97974 25.96837 1.000 17.65449 51 ASN B O 1
ATOM 1582 N N . MET B 1 52 ? 11.25786 -26.59882 26.50153 1.000 20.85790 52 MET B N 1
ATOM 1583 C CA . MET B 1 52 ? 11.04170 -27.01403 25.13140 1.000 17.00369 52 MET B CA 1
ATOM 1584 C C . MET B 1 52 ? 9.93537 -26.14460 24.54537 1.000 18.69482 52 MET B C 1
ATOM 1585 O O . MET B 1 52 ? 8.98414 -25.78336 25.24271 1.000 22.49334 52 MET B O 1
ATOM 1590 N N . THR B 1 53 ? 10.08366 -25.76397 23.28137 1.000 18.65544 53 THR B N 1
ATOM 1591 C CA . THR B 1 53 ? 8.97898 -25.10125 22.60401 1.000 19.05927 53 THR B CA 1
ATOM 1592 C C . THR B 1 53 ? 7.86704 -26.11516 22.32425 1.000 22.14729 53 THR B C 1
ATOM 1593 O O . THR B 1 53 ? 8.07925 -27.33113 22.35263 1.000 21.99167 53 THR B O 1
ATOM 1597 N N . GLU B 1 54 ? 6.66601 -25.60144 22.07627 1.000 17.44053 54 GLU B N 1
ATOM 1598 C CA . GLU B 1 54 ? 5.49440 -26.40113 21.72319 1.000 23.72734 54 GLU B CA 1
ATOM 1599 C C . GLU B 1 54 ? 4.72076 -25.67606 20.63166 1.000 20.68826 54 GLU B C 1
ATOM 1600 O O . GLU B 1 54 ? 4.73533 -24.44387 20.58503 1.000 19.13415 54 GLU B O 1
ATOM 1606 N N . PRO B 1 55 ? 4.02999 -26.40272 19.75183 1.000 26.25345 55 PRO B N 1
ATOM 1607 C CA . PRO B 1 55 ? 3.16789 -25.72495 18.77074 1.000 27.31256 55 PRO B CA 1
ATOM 1608 C C . PRO B 1 55 ? 2.15783 -24.82166 19.46747 1.000 21.09724 55 PRO B C 1
ATOM 1609 O O . PRO B 1 55 ? 1.59847 -25.17270 20.50399 1.000 21.87583 55 PRO B O 1
ATOM 1613 N N . GLY B 1 56 ? 1.93847 -23.63859 18.88935 1.000 22.75091 56 GLY B N 1
ATOM 1614 C CA . GLY B 1 56 ? 1.10005 -22.65054 19.54673 1.000 18.52843 56 GLY B CA 1
ATOM 1615 C C . GLY B 1 56 ? -0.37651 -22.98456 19.51197 1.000 20.58656 56 GLY B C 1
ATOM 1616 O O . GLY B 1 56 ? -1.13323 -22.54761 20.38651 1.000 21.26260 56 GLY B O 1
ATOM 1617 N N . GLU B 1 57 ? -0.80511 -23.76561 18.51961 1.000 21.83207 57 GLU B N 1
ATOM 1618 C CA . GLU B 1 57 ? -2.22625 -24.02769 18.33276 1.000 29.37980 57 GLU B CA 1
ATOM 1619 C C . GLU B 1 57 ? -2.80638 -24.72963 19.55100 1.000 28.32176 57 GLU B C 1
ATOM 1620 O O . GLU B 1 57 ? -2.18364 -25.62073 20.13779 1.000 32.21915 57 GLU B O 1
ATOM 1626 N N . SER B 1 58 ? -4.00179 -24.29438 19.93873 1.000 23.45083 58 SER B N 1
ATOM 1627 C CA . SER B 1 58 ? -4.79930 -24.85447 21.01874 1.000 30.07557 58 SER B CA 1
ATOM 1628 C C . SER B 1 58 ? -4.15079 -24.68448 22.38825 1.000 26.03074 58 SER B C 1
ATOM 1629 O O . SER B 1 58 ? -4.66816 -25.22039 23.37694 1.000 29.47636 58 SER B O 1
ATOM 1632 N N . ARG B 1 59 ? -3.04172 -23.95082 22.48189 1.000 24.30138 59 ARG B N 1
ATOM 1633 C CA . ARG B 1 59 ? -2.46483 -23.55218 23.75921 1.000 23.69152 59 ARG B CA 1
ATOM 1634 C C . ARG B 1 59 ? -2.93469 -22.14914 24.11284 1.000 13.96813 59 ARG B C 1
ATOM 1635 O O . ARG B 1 59 ? -3.35860 -21.38505 23.24621 1.000 18.00389 59 ARG B O 1
ATOM 1643 N N . SER B 1 60 ? -2.86062 -21.81511 25.40286 1.000 13.84470 60 SER B N 1
ATOM 1644 C CA . SER B 1 60 ? -3.43789 -20.56511 25.89837 1.000 12.61687 60 SER B CA 1
ATOM 1645 C C . SER B 1 60 ? -2.44783 -19.40655 25.82756 1.000 12.90510 60 SER B C 1
ATOM 1646 O O . SER B 1 60 ? -1.25510 -19.57944 26.07540 1.000 14.95476 60 SER B O 1
ATOM 1649 N N . ALA B 1 61 ? -2.96077 -18.22109 25.51207 1.000 8.69804 61 ALA B N 1
ATOM 1650 C CA . ALA B 1 61 ? -2.22852 -16.97399 25.68121 1.000 10.99428 61 ALA B CA 1
ATOM 1651 C C . ALA B 1 61 ? -2.43039 -16.47668 27.11327 1.000 12.40211 61 ALA B C 1
ATOM 1652 O O . ALA B 1 61 ? -3.19779 -17.05342 27.88795 1.000 11.04498 61 ALA B O 1
ATOM 1654 N N . GLU B 1 62 ? -1.75670 -15.38280 27.47136 1.000 12.14387 62 GLU B N 1
ATOM 1655 C CA . GLU B 1 62 ? -1.86487 -14.84002 28.82036 1.000 9.46837 62 GLU B CA 1
ATOM 1656 C C . GLU B 1 62 ? -1.63802 -13.33325 28.79303 1.000 12.10844 62 GLU B C 1
ATOM 1657 O O . GLU B 1 62 ? -1.10810 -12.77565 27.82241 1.000 9.47462 62 GLU B O 1
ATOM 1663 N N . TYR B 1 63 ? -2.05199 -12.67475 29.87331 1.000 7.83012 63 TYR B N 1
ATOM 1664 C CA . TYR B 1 63 ? -1.62949 -11.30082 30.11235 1.000 10.09552 63 TYR B CA 1
ATOM 1665 C C . TYR B 1 63 ? -1.55472 -11.04811 31.60970 1.000 8.55432 63 TYR B C 1
ATOM 1666 O O . TYR B 1 63 ? -2.02928 -11.84433 32.42895 1.000 9.27031 63 TYR B O 1
ATOM 1675 N N . HIS B 1 64 ? -0.97414 -9.90195 31.95326 1.000 9.89282 64 HIS B N 1
ATOM 1676 C CA . HIS B 1 64 ? -0.73161 -9.52200 33.33206 1.000 8.75325 64 HIS B CA 1
ATOM 1677 C C . HIS B 1 64 ? -1.38011 -8.18411 33.61963 1.000 11.63968 64 HIS B C 1
ATOM 1678 O O . HIS B 1 64 ? -1.70928 -7.42969 32.70449 1.000 11.34218 64 HIS B O 1
ATOM 1685 N N . ALA B 1 65 ? -1.57197 -7.90615 34.91205 1.000 11.03295 65 ALA B N 1
ATOM 1686 C CA . ALA B 1 65 ? -2.21419 -6.66239 35.32447 1.000 10.98972 65 ALA B CA 1
ATOM 1687 C C . ALA B 1 65 ? -1.23649 -5.62576 35.86272 1.000 13.50867 65 ALA B C 1
ATOM 1688 O O . ALA B 1 65 ? -1.50573 -4.42331 35.76241 1.000 11.89743 65 ALA B O 1
ATOM 1690 N N . ARG B 1 66 ? -0.11158 -6.05864 36.42386 1.000 10.16832 66 ARG B N 1
ATOM 1691 C CA . ARG B 1 66 ? 0.78054 -5.13711 37.11539 1.000 9.27590 66 ARG B CA 1
ATOM 1692 C C . ARG B 1 66 ? 2.21733 -5.22888 36.62126 1.000 11.86233 66 ARG B C 1
ATOM 1693 O O . ARG B 1 66 ? 2.92862 -4.21941 36.60750 1.000 11.32619 66 ARG B O 1
ATOM 1701 N N . TYR B 1 67 ? 2.66692 -6.42869 36.26444 1.000 9.80945 67 TYR B N 1
ATOM 1702 C CA . TYR B 1 67 ? 4.05044 -6.64250 35.83902 1.000 9.13064 67 TYR B CA 1
ATOM 1703 C C . TYR B 1 67 ? 4.16897 -6.47068 34.33219 1.000 9.17612 67 TYR B C 1
ATOM 1704 O O . TYR B 1 67 ? 3.37359 -7.02693 33.56823 1.000 10.21491 67 TYR B O 1
ATOM 1713 N N . LEU B 1 68 ? 5.15566 -5.69379 33.91412 1.000 7.96265 68 LEU B N 1
ATOM 1714 C CA . LEU B 1 68 ? 5.66484 -5.74808 32.55872 1.000 7.98436 68 LEU B CA 1
ATOM 1715 C C . LEU B 1 68 ? 6.63515 -6.92830 32.43712 1.000 10.04398 68 LEU B C 1
ATOM 1716 O O . LEU B 1 68 ? 7.33781 -7.27655 33.39311 1.000 9.39213 68 LEU B O 1
ATOM 1721 N N . ASP B 1 69 ? 6.63878 -7.56795 31.26588 1.000 9.50914 69 ASP B N 1
ATOM 1722 C CA . ASP B 1 69 ? 7.58457 -8.62793 30.91713 1.000 8.10751 69 ASP B CA 1
ATOM 1723 C C . ASP B 1 69 ? 8.64346 -8.09099 29.96980 1.000 10.48515 69 ASP B C 1
ATOM 1724 O O . ASP B 1 69 ? 8.29965 -7.44504 28.98209 1.000 10.50476 69 ASP B O 1
ATOM 1729 N N . ILE B 1 70 ? 9.91281 -8.41462 30.22533 1.000 7.08705 70 ILE B N 1
ATOM 1730 C CA . ILE B 1 70 ? 10.93874 -8.39598 29.17798 1.000 9.33975 70 ILE B CA 1
ATOM 1731 C C . ILE B 1 70 ? 11.32859 -9.84791 28.93110 1.000 11.54814 70 ILE B C 1
ATOM 1732 O O . ILE B 1 70 ? 11.93335 -10.47772 29.80550 1.000 11.05928 70 ILE B O 1
ATOM 1737 N N . GLN B 1 71 ? 11.00531 -10.38645 27.75626 1.000 9.77303 71 GLN B N 1
ATOM 1738 C CA . GLN B 1 71 ? 11.34014 -11.76997 27.42293 1.000 11.10906 71 GLN B CA 1
ATOM 1739 C C . GLN B 1 71 ? 12.55570 -11.80111 26.50658 1.000 10.31413 71 GLN B C 1
ATOM 1740 O O . GLN B 1 71 ? 12.49661 -11.30937 25.37306 1.000 9.79972 71 GLN B O 1
ATOM 1746 N N . ILE B 1 72 ? 13.63908 -12.40062 26.99851 1.000 7.86670 72 ILE B N 1
ATOM 1747 C CA . ILE B 1 72 ? 14.95178 -12.38437 26.35525 1.000 8.65278 72 ILE B CA 1
ATOM 1748 C C . ILE B 1 72 ? 15.32007 -13.81652 25.97961 1.000 12.58574 72 ILE B C 1
ATOM 1749 O O . ILE B 1 72 ? 15.38050 -14.69413 26.85390 1.000 11.46027 72 ILE B O 1
ATOM 1754 N N . VAL B 1 73 ? 15.61271 -14.04596 24.70115 1.000 11.36305 73 VAL B N 1
ATOM 1755 C CA . VAL B 1 73 ? 16.15138 -15.33491 24.27541 1.000 11.04814 73 VAL B CA 1
ATOM 1756 C C . VAL B 1 73 ? 17.65159 -15.34288 24.55748 1.000 12.08260 73 VAL B C 1
ATOM 1757 O O . VAL B 1 73 ? 18.40404 -14.54272 23.99304 1.000 14.27189 73 VAL B O 1
ATOM 1761 N N . LEU B 1 74 ? 18.09431 -16.24447 25.43715 1.000 12.14523 74 LEU B N 1
ATOM 1762 C CA . LEU B 1 74 ? 19.52163 -16.35089 25.72253 1.000 12.86489 74 LEU B CA 1
ATOM 1763 C C . LEU B 1 74 ? 20.20418 -17.32889 24.77359 1.000 17.94445 74 LEU B C 1
ATOM 1764 O O . LEU B 1 74 ? 21.30136 -17.05173 24.28727 1.000 19.45644 74 LEU B O 1
ATOM 1769 N N . GLN B 1 75 ? 19.56768 -18.46913 24.50412 1.000 14.21652 75 GLN B N 1
ATOM 1770 C CA . GLN B 1 75 ? 20.06187 -19.45830 23.55625 1.000 14.07827 75 GLN B CA 1
ATOM 1771 C C . GLN B 1 75 ? 18.86167 -20.04874 22.83305 1.000 13.92333 75 GLN B C 1
ATOM 1772 O O . GLN B 1 75 ? 17.83233 -20.31018 23.45781 1.000 13.04875 75 GLN B O 1
ATOM 1778 N N . GLY B 1 76 ? 18.98297 -20.26394 21.53257 1.000 15.09980 76 GLY B N 1
ATOM 1779 C CA . GLY B 1 76 ? 17.94389 -20.95915 20.79413 1.000 15.91652 76 GLY B CA 1
ATOM 1780 C C . GLY B 1 76 ? 17.08500 -20.05131 19.93197 1.000 16.64630 76 GLY B C 1
ATOM 1781 O O . GLY B 1 76 ? 17.44730 -18.91927 19.59333 1.000 15.98784 76 GLY B O 1
ATOM 1782 N N . GLN B 1 77 ? 15.92359 -20.58071 19.55322 1.000 16.40317 77 GLN B N 1
ATOM 1783 C CA . GLN B 1 77 ? 15.01281 -19.90295 18.63823 1.000 13.82876 77 GLN B CA 1
ATOM 1784 C C . GLN B 1 77 ? 13.58642 -20.12996 19.10637 1.000 17.32351 77 GLN B C 1
ATOM 1785 O O . GLN B 1 77 ? 13.16248 -21.27953 19.25542 1.000 14.02686 77 GLN B O 1
ATOM 1791 N N . GLU B 1 78 ? 12.84202 -19.04187 19.31756 1.000 14.62357 78 GLU B N 1
ATOM 1792 C CA . GLU B 1 78 ? 11.53216 -19.10080 19.94872 1.000 15.57602 78 GLU B CA 1
ATOM 1793 C C . GLU B 1 78 ? 10.49528 -18.40278 19.08114 1.000 13.77643 78 GLU B C 1
ATOM 1794 O O . GLU B 1 78 ? 10.72577 -17.28367 18.61284 1.000 15.05666 78 GLU B O 1
ATOM 1800 N N . GLY B 1 79 ? 9.35508 -19.05969 18.86956 1.000 13.66280 79 GLY B N 1
ATOM 1801 C CA . GLY B 1 79 ? 8.21914 -18.35620 18.30840 1.000 13.88439 79 GLY B CA 1
ATOM 1802 C C . GLY B 1 79 ? 7.48783 -17.60770 19.40218 1.000 13.37030 79 GLY B C 1
ATOM 1803 O O . GLY B 1 79 ? 7.04780 -18.21425 20.38526 1.000 14.28150 79 GLY B O 1
ATOM 1804 N N . MET B 1 80 ? 7.36719 -16.28749 19.26117 1.000 14.19225 80 MET B N 1
ATOM 1805 C CA . MET B 1 80 ? 6.64179 -15.44265 20.20935 1.000 11.98961 80 MET B CA 1
ATOM 1806 C C . MET B 1 80 ? 5.31449 -15.05229 19.58227 1.000 13.80092 80 MET B C 1
ATOM 1807 O O . MET B 1 80 ? 5.28748 -14.26577 18.63039 1.000 14.33245 80 MET B O 1
ATOM 1812 N N . ALA B 1 81 ? 4.21839 -15.59025 20.10877 1.000 12.37864 81 ALA B N 1
ATOM 1813 C CA . ALA B 1 81 ? 2.90315 -15.24054 19.59628 1.000 13.38104 81 ALA B CA 1
ATOM 1814 C C . ALA B 1 81 ? 2.30754 -14.13888 20.46348 1.000 12.66291 81 ALA B C 1
ATOM 1815 O O . ALA B 1 81 ? 2.64180 -14.00998 21.64086 1.000 10.47277 81 ALA B O 1
ATOM 1817 N N . PHE B 1 82 ? 1.44276 -13.32432 19.86952 1.000 11.03421 82 PHE B N 1
ATOM 1818 C CA . PHE B 1 82 ? 0.90041 -12.18570 20.60181 1.000 10.57877 82 PHE B CA 1
ATOM 1819 C C . PHE B 1 82 ? -0.29702 -11.62776 19.84270 1.000 12.17480 82 PHE B C 1
ATOM 1820 O O . PHE B 1 82 ? -0.53422 -11.97290 18.68272 1.000 13.52644 82 PHE B O 1
ATOM 1828 N N . SER B 1 83 ? -1.03447 -10.73546 20.50823 1.000 10.98083 83 SER B N 1
ATOM 1829 C CA . SER B 1 83 ? -2.14741 -10.02188 19.89484 1.000 12.21255 83 SER B CA 1
ATOM 1830 C C . SER B 1 83 ? -1.90355 -8.52957 20.01978 1.000 14.21176 83 SER B C 1
ATOM 1831 O O . SER B 1 83 ? -1.38930 -8.06206 21.03628 1.000 12.74606 83 SER B O 1
ATOM 1834 N N . THR B 1 84 ? -2.27695 -7.77695 18.99025 1.000 11.90119 84 THR B N 1
ATOM 1835 C CA . THR B 1 84 ? -2.19588 -6.33016 19.07766 1.000 13.10973 84 THR B CA 1
ATOM 1836 C C . THR B 1 84 ? -3.45778 -5.71929 19.66163 1.000 11.11927 84 THR B C 1
ATOM 1837 O O . THR B 1 84 ? -3.53319 -4.49060 19.79941 1.000 14.76938 84 THR B O 1
ATOM 1841 N N . ARG B 1 85 ? -4.45642 -6.53416 19.97650 1.000 12.73657 85 ARG B N 1
ATOM 1842 C CA . ARG B 1 85 ? -5.73412 -6.05715 20.47654 1.000 11.83764 85 ARG B CA 1
ATOM 1843 C C . ARG B 1 85 ? -5.87641 -6.37667 21.95517 1.000 14.05066 85 ARG B C 1
ATOM 1844 O O . ARG B 1 85 ? -5.15333 -7.22966 22.48290 1.000 13.20435 85 ARG B O 1
ATOM 1852 N N . PRO B 1 86 ? -6.77820 -5.69546 22.66894 1.000 14.54258 86 PRO B N 1
ATOM 1853 C CA . 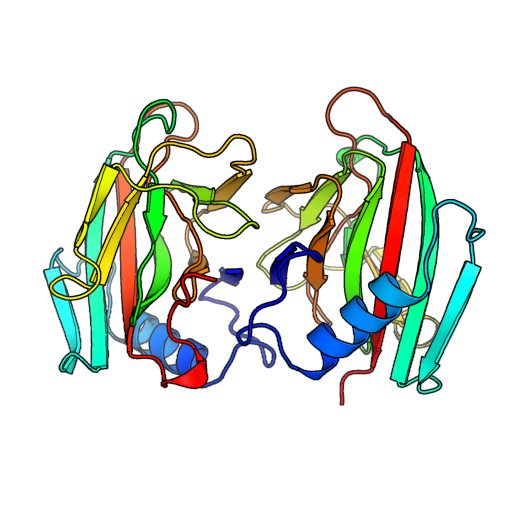PRO B 1 86 ? -6.99647 -6.03585 24.07706 1.000 14.41860 86 PRO B CA 1
ATOM 1854 C C . PRO B 1 86 ? -7.45302 -7.47738 24.23154 1.000 13.16913 86 PRO B C 1
ATOM 1855 O O . PRO B 1 86 ? -7.97734 -8.10281 23.30857 1.000 11.99943 86 PRO B O 1
ATOM 1859 N N . ALA B 1 87 ? -7.27984 -7.97823 25.44814 1.000 16.79822 87 ALA B N 1
ATOM 1860 C CA . ALA B 1 87 ? -7.61621 -9.35809 25.75827 1.000 13.83060 87 ALA B CA 1
ATOM 1861 C C . ALA B 1 87 ? -9.11299 -9.61303 25.64457 1.000 17.91351 87 ALA B C 1
ATOM 1862 O O . ALA B 1 87 ? -9.93454 -8.80063 26.08068 1.000 17.22229 87 ALA B O 1
ATOM 1864 N N . GLY B 1 88 ? -9.46002 -10.76291 25.07566 1.000 13.25903 88 GLY B N 1
ATOM 1865 C CA . GLY B 1 88 ? -10.81893 -11.26390 25.10604 1.000 16.15305 88 GLY B CA 1
ATOM 1866 C C . GLY B 1 88 ? -11.13906 -11.92844 26.43347 1.000 15.30308 88 GLY B C 1
ATOM 1867 O O . GLY B 1 88 ? -10.50102 -11.68686 27.45882 1.000 15.48258 88 GLY B O 1
ATOM 1868 N N . THR B 1 89 ? -12.14125 -12.78608 26.40301 1.000 11.89663 89 THR B N 1
ATOM 1869 C CA . THR B 1 89 ? -12.59613 -13.43850 27.62373 1.000 12.48459 89 THR B CA 1
ATOM 1870 C C . THR B 1 89 ? -11.63358 -14.54151 28.04041 1.000 1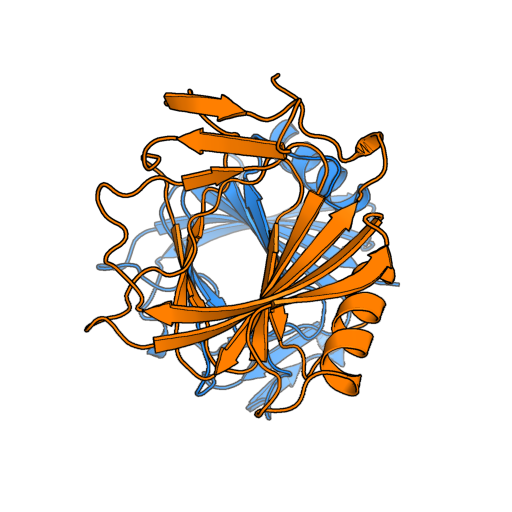0.52798 89 THR B C 1
ATOM 1871 O O . THR B 1 89 ? -11.35895 -15.44789 27.24300 1.000 10.51674 89 THR B O 1
ATOM 1875 N N . PRO B 1 90 ? -11.14028 -14.52166 29.27750 1.000 12.42172 90 PRO B N 1
ATOM 1876 C CA . PRO B 1 90 ? -10.25004 -15.58122 29.74603 1.000 12.61511 90 PRO B CA 1
ATOM 1877 C C . PRO B 1 90 ? -11.02461 -16.82616 30.13100 1.000 8.94303 90 PRO B C 1
ATOM 1878 O O . PRO B 1 90 ? -12.23250 -16.79713 30.37008 1.000 8.73120 90 PRO B O 1
ATOM 1882 N N . HIS B 1 91 ? -10.30404 -17.94086 30.16174 1.000 11.03998 91 HIS B N 1
ATOM 1883 C CA . HIS B 1 91 ? -10.84235 -19.11322 30.83846 1.000 9.77185 91 HIS B CA 1
ATOM 1884 C C . HIS B 1 91 ? -10.48721 -19.12683 32.32095 1.000 9.19765 91 HIS B C 1
ATOM 1885 O O . HIS B 1 91 ? -11.21196 -19.73127 33.11464 1.000 9.39190 91 HIS B O 1
ATOM 1892 N N . THR B 1 92 ? -9.45325 -18.39410 32.71770 1.000 8.91959 92 THR B N 1
ATOM 1893 C CA . THR B 1 92 ? -9.02682 -18.30659 34.10936 1.000 10.12155 92 THR B CA 1
ATOM 1894 C C . THR B 1 92 ? -8.52572 -16.90296 34.37776 1.000 10.14930 92 THR B C 1
ATOM 1895 O O . THR B 1 92 ? -7.69018 -16.39794 33.62572 1.000 10.01589 92 THR B O 1
ATOM 1899 N N . ASP B 1 93 ? -9.01307 -16.29491 35.45693 1.000 9.93155 93 ASP B N 1
ATOM 1900 C CA . ASP B 1 93 ? -8.62163 -14.94676 35.84864 1.000 11.33951 93 ASP B CA 1
ATOM 1901 C C . ASP B 1 93 ? -7.99853 -15.03595 37.24238 1.000 12.12946 93 ASP B C 1
ATOM 1902 O O . ASP B 1 93 ? -8.71221 -15.10950 38.24900 1.000 11.01600 93 ASP B O 1
ATOM 1907 N N . TRP B 1 94 ? -6.66369 -15.01612 37.29410 1.000 9.54080 94 TRP B N 1
ATOM 1908 C CA . TRP B 1 94 ? -5.91838 -14.93081 38.54100 1.000 10.01671 94 TRP B CA 1
ATOM 1909 C C . TRP B 1 94 ? -5.15674 -13.60386 38.63795 1.000 11.42899 94 TRP B C 1
ATOM 1910 O O . TRP B 1 94 ? -4.05179 -13.54580 39.18814 1.000 9.53993 94 TRP B O 1
ATOM 1921 N N . LEU B 1 95 ? -5.73634 -12.53281 38.09840 1.000 9.90488 95 LEU B N 1
ATOM 1922 C CA . LEU B 1 95 ? -5.00710 -11.27369 37.98875 1.000 11.78165 95 LEU B CA 1
ATOM 1923 C C . LEU B 1 95 ? -4.74438 -10.66462 39.35740 1.000 14.75341 95 LEU B C 1
ATOM 1924 O O . LEU B 1 95 ? -3.61813 -10.24308 39.65524 1.000 12.44998 95 LEU B O 1
ATOM 1929 N N . ALA B 1 96 ? -5.76440 -10.62015 40.21346 1.000 12.12197 96 ALA B N 1
ATOM 1930 C CA . ALA B 1 96 ? -5.59197 -9.91429 41.48131 1.000 13.83097 96 ALA B CA 1
ATOM 1931 C C . ALA B 1 96 ? -4.55642 -10.60232 42.36660 1.000 15.79829 96 ALA B C 1
ATOM 1932 O O . ALA B 1 96 ? -3.72899 -9.92985 42.99163 1.000 15.74679 96 ALA B O 1
ATOM 1934 N N . ASP B 1 97 ? -4.57124 -11.93684 42.42789 1.000 14.18023 97 ASP B N 1
ATOM 1935 C CA . ASP B 1 97 ? -3.70189 -12.64260 43.36358 1.000 15.69979 97 ASP B CA 1
ATOM 1936 C C . ASP B 1 97 ? -2.37836 -13.08684 42.75633 1.000 16.50249 97 ASP B C 1
ATOM 1937 O O . ASP B 1 97 ? -1.36509 -13.12648 43.46507 1.000 14.00250 97 ASP B O 1
ATOM 1942 N N . LYS B 1 98 ? -2.36075 -13.44444 41.47568 1.000 13.13769 98 LYS B N 1
ATOM 1943 C CA . LYS B 1 98 ? -1.17274 -14.00462 40.84687 1.000 11.67139 98 LYS B CA 1
ATOM 1944 C C . LYS B 1 98 ? -0.70882 -13.22960 39.62109 1.000 12.79783 98 LYS B C 1
ATOM 1945 O O . LYS B 1 98 ? 0.26753 -13.64713 38.98212 1.000 11.66184 98 LYS B O 1
ATOM 1951 N N . ASP B 1 99 ? -1.38208 -12.13244 39.28150 1.000 9.13511 99 ASP B N 1
ATOM 1952 C CA . ASP B 1 99 ? -1.02929 -11.24097 38.17219 1.000 10.85510 99 ASP B CA 1
ATOM 1953 C C . ASP B 1 99 ? -1.09884 -11.91712 36.80513 1.000 11.89555 99 ASP B C 1
ATOM 1954 O O . ASP B 1 99 ? -0.35203 -11.55286 35.89097 1.000 9.30870 99 ASP B O 1
ATOM 1959 N N . ILE B 1 100 ? -1.99478 -12.88057 36.61878 1.000 8.99960 100 ILE B N 1
ATOM 1960 C CA . ILE B 1 100 ? -2.06352 -13.56513 35.33012 1.000 8.45045 100 ILE B CA 1
ATOM 1961 C C . ILE B 1 100 ? -3.50608 -13.95629 35.03316 1.000 9.77816 100 ILE B C 1
ATOM 1962 O O . ILE B 1 100 ? -4.24852 -14.38557 35.91893 1.000 10.06995 100 ILE B O 1
ATOM 1967 N N . ALA B 1 101 ? -3.89655 -13.79248 33.77183 1.000 9.38841 101 ALA B N 1
ATOM 1968 C CA . ALA B 1 101 ? -5.11501 -14.37248 33.22689 1.000 10.13123 101 ALA B CA 1
ATOM 1969 C C . ALA B 1 101 ? -4.74429 -15.15101 31.97503 1.000 9.51588 101 ALA B C 1
ATOM 1970 O O . ALA B 1 101 ? -3.81611 -14.78435 31.24962 1.000 10.85885 101 ALA B O 1
ATOM 1972 N N . PHE B 1 102 ? -5.46841 -16.23536 31.73899 1.000 11.18444 102 PHE B N 1
ATOM 1973 C CA . PHE B 1 102 ? -5.19358 -17.15435 30.64552 1.000 9.32676 102 PHE B CA 1
ATOM 1974 C C . PHE B 1 102 ? -6.37342 -17.16051 29.69070 1.000 8.99927 102 PHE B C 1
ATOM 1975 O O . PHE B 1 102 ? -7.52580 -17.19783 30.12853 1.000 8.54581 102 PHE B O 1
ATOM 1983 N N . LEU B 1 103 ? -6.10518 -17.16547 28.38970 1.000 8.63580 103 LEU B N 1
ATOM 1984 C CA . LEU B 1 103 ? -7.23082 -17.12292 27.46465 1.000 11.06265 103 LEU B CA 1
ATOM 1985 C C . LEU B 1 103 ? -6.90310 -17.88883 26.19490 1.000 9.15205 103 LEU B C 1
ATOM 1986 O O . LEU B 1 103 ? -5.72909 -18.06922 25.84614 1.000 10.06849 103 LEU B O 1
ATOM 1991 N N . PRO B 1 104 ? -7.92219 -18.37245 25.48924 1.000 13.11028 104 PRO B N 1
ATOM 1992 C CA . PRO B 1 104 ? -7.67902 -19.07917 24.23321 1.000 14.29483 104 PRO B CA 1
ATOM 1993 C C . PRO B 1 104 ? -7.11755 -18.15563 23.16456 1.000 12.29578 104 PRO B C 1
ATOM 1994 O O . PRO B 1 104 ? -7.26909 -16.93359 23.21229 1.000 14.67612 104 PRO B O 1
ATOM 1998 N N . THR B 1 105 ? -6.44575 -18.77923 22.19829 1.000 13.15073 105 THR B N 1
ATOM 1999 C CA . THR B 1 105 ? -5.86036 -18.07176 21.06437 1.000 13.76030 105 THR B CA 1
ATOM 2000 C C . THR B 1 105 ? -6.85882 -17.09784 20.45809 1.000 16.55794 105 THR B C 1
ATOM 2001 O O . THR B 1 105 ? -8.03601 -17.42204 20.29984 1.000 15.29306 105 THR B O 1
ATOM 2005 N N . SER B 1 106 ? -6.38364 -15.89489 20.13225 1.000 14.62062 106 SER B N 1
ATOM 2006 C CA . SER B 1 106 ? -7.23173 -14.91698 19.46808 1.000 16.66144 106 SER B CA 1
ATOM 2007 C C . SER B 1 106 ? -7.23808 -15.15079 17.96019 1.000 15.24917 106 SER B C 1
ATOM 2008 O O . SER B 1 106 ? -6.30771 -15.72049 17.38535 1.000 17.63156 106 SER B O 1
ATOM 2011 N N . VAL B 1 107 ? -8.32049 -14.70607 17.31823 1.000 17.08265 107 VAL B N 1
ATOM 2012 C CA . VAL B 1 107 ? -8.40609 -14.79941 15.86373 1.000 18.70659 107 VAL B CA 1
ATOM 2013 C C . VAL B 1 107 ? -7.23837 -14.07426 15.20867 1.000 19.91061 107 VAL B C 1
ATOM 2014 O O . VAL B 1 107 ? -6.75061 -14.49147 14.15061 1.000 23.89470 107 VAL B O 1
ATOM 2018 N N . ASP B 1 108 ? -6.74036 -13.00829 15.83602 1.000 17.06024 108 ASP B N 1
ATOM 2019 C CA . ASP B 1 108 ? -5.75381 -12.14261 15.20746 1.000 20.18094 108 ASP B CA 1
ATOM 2020 C C . ASP B 1 108 ? -4.31205 -12.45942 15.62092 1.000 19.82937 108 ASP B C 1
ATOM 2021 O O . ASP B 1 108 ? -3.41968 -11.64519 15.37494 1.000 17.26958 108 ASP B O 1
ATOM 2026 N N . GLU B 1 109 ? -4.06248 -13.62592 16.22023 1.000 19.55522 109 GLU B N 1
ATOM 2027 C CA . GLU B 1 109 ? -2.74536 -13.90328 16.79281 1.000 18.01466 109 GLU B CA 1
ATOM 2028 C C . GLU B 1 109 ? -1.63707 -13.80914 15.74918 1.000 19.81682 109 GLU B C 1
ATOM 2029 O O . GLU B 1 109 ? -1.74349 -14.36861 14.65474 1.000 23.74703 109 GLU B O 1
ATOM 2035 N N . LYS B 1 110 ? -0.57165 -13.09961 16.10256 1.000 13.96338 110 LYS B N 1
ATOM 2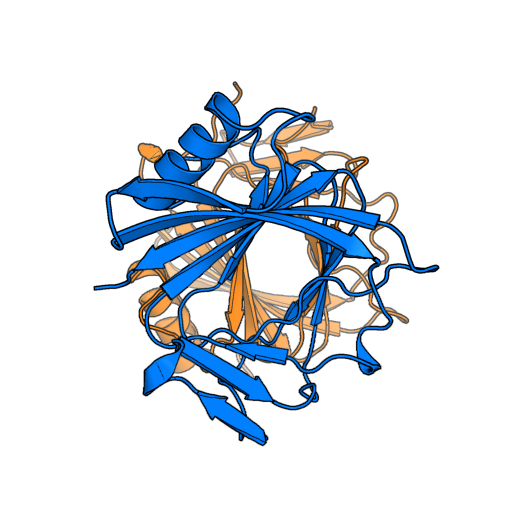036 C CA . LYS B 1 110 ? 0.63142 -12.94473 15.29700 1.000 18.19387 110 LYS B CA 1
ATOM 2037 C C . LYS B 1 110 ? 1.78180 -13.70311 15.93273 1.000 18.14826 110 LYS B C 1
ATOM 2038 O O . LYS B 1 110 ? 1.76842 -13.98660 17.12839 1.000 14.50601 110 LYS B O 1
ATOM 2044 N N . THR B 1 111 ? 2.80400 -13.98601 15.13303 1.000 15.29980 111 THR B N 1
ATOM 2045 C CA . THR B 1 111 ? 4.01205 -14.61999 15.64431 1.000 15.67748 111 THR B CA 1
ATOM 2046 C C . THR B 1 111 ? 5.23104 -13.91518 15.06669 1.000 19.82364 111 THR B C 1
ATOM 2047 O O . THR B 1 111 ? 5.25294 -13.57592 13.88117 1.000 20.74298 111 THR B O 1
ATOM 2051 N N . VAL B 1 112 ? 6.22946 -13.66815 15.91296 1.000 14.92445 112 VAL B N 1
ATOM 2052 C CA . VAL B 1 112 ? 7.53987 -13.20238 15.47265 1.000 14.43531 112 VAL B CA 1
ATOM 2053 C C . VAL B 1 112 ? 8.55535 -14.23185 15.94421 1.000 18.95991 112 VAL B C 1
ATOM 2054 O O . VAL B 1 112 ? 8.43201 -14.76510 17.05233 1.000 16.04555 112 VAL B O 1
ATOM 2058 N N . VAL B 1 113 ? 9.54220 -14.52703 15.10660 1.000 15.17905 113 VAL B N 1
ATOM 2059 C CA . VAL B 1 113 ? 10.58907 -15.47847 15.46561 1.000 14.09452 113 VAL B CA 1
ATOM 2060 C C . VAL B 1 113 ? 11.72798 -14.73282 16.14826 1.000 15.45057 113 VAL B C 1
ATOM 2061 O O . VAL B 1 113 ? 12.25296 -13.75071 15.61008 1.000 16.21475 113 VAL B O 1
ATOM 2065 N N . LEU B 1 114 ? 12.10969 -15.19919 17.33737 1.000 12.61705 114 LEU B N 1
ATOM 2066 C CA . LEU B 1 114 ? 13.15904 -14.57672 18.13721 1.000 13.11306 114 LEU B CA 1
ATOM 2067 C C . LEU B 1 114 ? 14.34984 -15.51673 18.22664 1.000 14.58113 114 LEU B C 1
ATOM 2068 O O . LEU B 1 114 ? 14.18714 -16.71323 18.50190 1.000 16.04298 114 LEU B O 1
ATOM 2073 N N . ASN B 1 115 ? 15.54010 -14.96974 18.00059 1.000 12.70259 115 ASN B N 1
ATOM 2074 C CA . ASN B 1 115 ? 16.79023 -15.70553 18.04020 1.000 15.22332 115 ASN B CA 1
ATOM 2075 C C . ASN B 1 115 ? 17.63975 -15.15461 19.17699 1.000 14.39473 115 ASN B C 1
ATOM 2076 O O . ASN B 1 115 ? 17.22264 -14.24477 19.89975 1.000 12.92893 115 ASN B O 1
ATOM 2081 N N . GLU B 1 116 ? 18.83094 -15.73483 19.34224 1.000 14.39046 116 GLU B N 1
ATOM 2082 C CA . GLU B 1 116 ? 19.73757 -15.36001 20.42409 1.000 13.85220 116 GLU B CA 1
ATOM 2083 C C . GLU B 1 116 ? 19.88578 -13.85052 20.54031 1.000 15.68863 116 GLU B C 1
ATOM 2084 O O . GLU B 1 116 ? 20.25213 -13.17275 19.57340 1.000 13.74445 116 GLU B O 1
ATOM 2090 N N . GLY B 1 117 ? 19.61083 -13.32431 21.73332 1.000 10.85015 117 GLY B N 1
ATOM 2091 C CA . GLY B 1 117 ? 19.77258 -11.91384 22.00024 1.000 11.46559 117 GLY B CA 1
ATOM 2092 C C . GLY B 1 117 ? 18.54799 -11.06495 21.74155 1.000 10.32009 117 GLY B C 1
ATOM 2093 O O . GLY B 1 117 ? 18.47789 -9.93442 22.24434 1.000 10.92754 117 GLY B O 1
ATOM 2094 N N . ASP B 1 118 ? 17.58609 -11.55653 20.96947 1.000 9.74214 118 ASP B N 1
ATOM 2095 C CA . ASP B 1 118 ? 16.36708 -10.78918 20.75072 1.000 11.38080 118 ASP B CA 1
ATOM 2096 C C . ASP B 1 118 ? 15.54086 -10.70929 22.03302 1.000 11.83605 118 ASP B C 1
ATOM 2097 O O . ASP B 1 118 ? 15.58838 -11.60057 22.89087 1.000 11.08308 118 ASP B O 1
ATOM 2102 N N . PHE B 1 119 ? 14.79882 -9.61422 22.17902 1.000 9.44148 119 PHE B N 1
ATOM 2103 C CA . PHE B 1 119 ? 13.89984 -9.47614 23.31199 1.000 9.40959 119 PHE B CA 1
ATOM 2104 C C . PHE B 1 119 ? 12.59393 -8.83911 22.85928 1.000 10.80552 119 PHE B C 1
ATOM 2105 O O . PHE B 1 119 ? 12.52683 -8.13201 21.84783 1.000 9.71710 119 PHE B O 1
ATOM 2113 N N . VAL B 1 120 ? 11.54784 -9.11501 23.62640 1.000 10.28515 120 VAL B N 1
ATOM 2114 C CA . VAL B 1 120 ? 10.26292 -8.46200 23.45755 1.000 9.22413 120 VAL B CA 1
ATOM 2115 C C . VAL B 1 120 ? 9.82333 -7.94687 24.81303 1.000 9.96710 120 VAL B C 1
ATOM 2116 O O . VAL B 1 120 ? 10.17024 -8.50782 25.86119 1.000 10.44386 120 VAL B O 1
ATOM 2120 N N . VAL B 1 121 ? 9.06049 -6.86056 24.78821 1.000 8.36542 121 VAL B N 1
ATOM 2121 C CA . VAL B 1 121 ? 8.52126 -6.25191 25.99396 1.000 8.22568 121 VAL B CA 1
ATOM 2122 C C . VAL B 1 121 ? 7.00885 -6.27874 25.88561 1.000 7.70308 121 VAL B C 1
ATOM 2123 O O . VAL B 1 121 ? 6.46030 -5.82532 24.87744 1.000 10.74014 121 VAL B O 1
ATOM 2127 N N . PHE B 1 122 ? 6.33737 -6.79208 26.91979 1.000 9.11456 122 PHE B N 1
ATOM 2128 C CA . PHE B 1 122 ? 4.87608 -6.75775 27.00109 1.000 11.08125 122 PHE B CA 1
ATOM 2129 C C . PHE B 1 122 ? 4.47382 -5.95653 28.22937 1.000 10.91369 122 PHE B C 1
ATOM 2130 O O . PHE B 1 122 ? 4.79596 -6.34568 29.35864 1.000 9.19954 122 PHE B O 1
ATOM 2138 N N . TYR B 1 123 ? 3.79073 -4.82833 28.01476 1.000 8.60267 123 TYR B N 1
ATOM 2139 C CA . TYR B 1 123 ? 3.20842 -4.09107 29.13136 1.000 10.55322 123 TYR B CA 1
ATOM 2140 C C . TYR B 1 123 ? 1.96821 -4.81175 29.64638 1.000 10.21315 123 TYR B C 1
ATOM 2141 O O . TYR B 1 123 ? 1.41737 -5.67287 28.96247 1.000 9.56377 123 TYR B O 1
ATOM 2150 N N . PRO B 1 124 ? 1.52638 -4.50179 30.86613 1.000 10.21687 124 PRO B N 1
ATOM 2151 C CA . PRO B 1 124 ? 0.29235 -5.11439 31.36993 1.000 11.64765 124 PRO B CA 1
ATOM 2152 C C . PRO B 1 124 ? -0.84956 -4.96476 30.37619 1.000 11.73156 124 PRO B C 1
ATOM 2153 O O . PRO B 1 124 ? -0.99777 -3.93167 29.71703 1.000 10.90281 124 PRO B O 1
ATOM 2157 N N . GLY B 1 125 ? -1.65554 -6.02159 30.26237 1.000 11.90372 125 GLY B N 1
ATOM 2158 C CA . GLY B 1 125 ? -2.74343 -6.07084 29.31264 1.000 12.02422 125 GLY B CA 1
ATOM 2159 C C . GLY B 1 125 ? -2.37596 -6.59128 27.93599 1.000 11.13258 125 GLY B C 1
ATOM 2160 O O . GLY B 1 125 ? -3.26501 -6.98323 27.17786 1.000 12.78635 125 GLY B O 1
ATOM 2161 N N . GLU B 1 126 ? -1.10166 -6.57860 27.57403 1.000 11.22637 126 GLU B N 1
ATOM 2162 C CA . GLU B 1 126 ? -0.69859 -7.08605 26.27336 1.000 8.21182 126 GLU B CA 1
ATOM 2163 C C . GLU B 1 126 ? -0.70002 -8.60964 26.26441 1.000 12.26920 126 GLU B C 1
ATOM 2164 O O . GLU B 1 126 ? -0.04882 -9.25053 27.09544 1.000 11.94067 126 GLU B O 1
ATOM 2170 N N . VAL B 1 127 ? -1.42388 -9.17525 25.30559 1.000 9.05012 127 VAL B N 1
ATOM 2171 C CA . VAL B 1 127 ? -1.65443 -10.61521 25.22980 1.000 8.65950 127 VAL B CA 1
ATOM 2172 C C . VAL B 1 127 ? -0.47369 -11.27107 24.54234 1.000 9.87221 127 VAL B C 1
ATOM 2173 O O . VAL B 1 127 ? -0.05109 -10.82161 23.47425 1.000 11.41712 127 VAL B O 1
ATOM 2177 N N . HIS B 1 128 ? 0.05138 -12.34596 25.13541 1.000 10.01079 128 HIS B N 1
ATOM 2178 C CA . HIS B 1 128 ? 1.24132 -12.98704 24.58726 1.000 9.51818 128 HIS B CA 1
ATOM 2179 C C . HIS B 1 128 ? 1.23678 -14.47648 24.89204 1.000 11.32537 128 HIS B C 1
ATOM 2180 O O . HIS B 1 128 ? 0.62180 -14.94096 25.85410 1.000 9.91679 128 HIS B O 1
ATOM 2187 N N . LYS B 1 129 ? 1.96620 -15.21604 24.06184 1.000 10.23531 129 LYS B N 1
ATOM 2188 C CA . LYS B 1 129 ? 2.05198 -16.66792 24.16317 1.000 11.04747 129 LYS B CA 1
ATOM 2189 C C . LYS B 1 129 ? 3.47652 -17.06390 23.81024 1.000 10.83778 129 LYS B C 1
ATOM 2190 O O . LYS B 1 129 ? 3.81878 -17.23454 22.63679 1.000 11.09050 129 LYS B O 1
ATOM 2196 N N . PRO B 1 130 ? 4.34276 -17.19887 24.80370 1.000 10.17919 130 PRO B N 1
ATOM 2197 C CA . PRO B 1 130 ? 5.74056 -17.54066 24.53520 1.000 11.97472 130 PRO B CA 1
ATOM 2198 C C . PRO B 1 130 ? 5.92352 -19.01243 24.18865 1.000 12.29431 130 PRO B C 1
ATOM 2199 O O . PRO B 1 130 ? 5.00836 -19.83607 24.29363 1.000 13.81529 130 PRO B O 1
ATOM 2203 N N . LEU B 1 131 ? 7.14934 -19.32350 23.77568 1.000 12.75258 131 LEU B N 1
ATOM 2204 C CA . LEU B 1 131 ? 7.63522 -20.69546 23.64812 1.000 12.83313 131 LEU B CA 1
ATOM 2205 C C . LEU B 1 131 ? 6.92292 -21.47719 22.54655 1.000 15.07206 131 LEU B C 1
ATOM 2206 O O . LEU B 1 131 ? 6.75746 -22.69383 22.66080 1.000 16.77073 131 LEU B O 1
ATOM 2211 N N . CYS B 1 132 ? 6.49833 -20.81125 21.47412 1.000 14.00881 132 CYS B N 1
ATOM 2212 C CA . CYS B 1 132 ? 5.90280 -21.52275 20.35118 1.000 13.09720 132 CYS B CA 1
ATOM 2213 C C . CYS B 1 132 ? 6.99264 -22.14765 19.49338 1.000 17.18507 132 CYS B C 1
ATOM 2214 O O . CYS B 1 132 ? 8.05716 -21.55876 19.28644 1.000 14.81742 132 CYS B O 1
ATOM 2217 N N . ALA B 1 133 ? 6.72861 -23.35522 19.00072 1.000 16.84754 133 ALA B N 1
ATOM 2218 C CA . ALA B 1 133 ? 7.72105 -24.04384 18.19335 1.000 14.26305 133 ALA B CA 1
ATOM 2219 C C . ALA B 1 133 ? 7.88222 -23.36496 16.84159 1.000 18.67046 133 ALA B C 1
ATOM 2220 O O . ALA B 1 133 ? 6.92645 -22.82382 16.27507 1.000 22.68548 133 ALA B O 1
ATOM 2222 N N . VAL B 1 134 ? 9.10999 -23.38714 16.34534 1.000 16.44593 134 VAL B N 1
ATOM 2223 C CA . VAL B 1 134 ? 9.46479 -22.93724 15.00899 1.000 19.68832 134 VAL B CA 1
ATOM 2224 C C . VAL B 1 134 ? 10.02511 -24.16890 14.31272 1.000 24.93073 134 VAL B C 1
ATOM 2225 O O . VAL B 1 134 ? 11.18889 -24.53551 14.51827 1.000 22.12574 134 VAL B O 1
ATOM 2229 N N . GLY B 1 135 ? 9.19826 -24.82192 13.50689 1.000 26.36658 135 GLY B N 1
ATOM 2230 C CA . GLY B 1 135 ? 9.57916 -26.13197 13.00911 1.000 31.14440 135 GLY B CA 1
ATOM 2231 C C . GLY B 1 135 ? 9.48468 -27.13472 14.14002 1.000 25.30785 135 GLY B C 1
ATOM 2232 O O . GLY B 1 135 ? 8.52317 -27.13059 14.91733 1.000 26.26722 135 GLY B O 1
ATOM 2233 N N . GLU B 1 136 ? 10.50189 -27.98046 14.26205 1.000 28.59438 136 GLU B N 1
ATOM 2234 C CA . GLU B 1 136 ? 10.50491 -28.99417 15.30844 1.000 29.47991 136 GLU B CA 1
ATOM 2235 C C . GLU B 1 136 ? 10.61947 -28.33276 16.68060 1.000 26.73811 136 GLU B C 1
ATOM 2236 O O . GLU B 1 136 ? 11.32848 -27.32953 16.82703 1.000 24.75292 136 GLU B O 1
ATOM 2242 N N . PRO B 1 137 ? 9.93193 -28.86041 17.69277 1.000 23.58762 137 PRO B N 1
ATOM 2243 C CA . PRO B 1 137 ? 10.16691 -28.39982 19.06532 1.000 21.45339 137 PRO B CA 1
ATOM 2244 C C . PRO B 1 137 ? 11.63244 -28.51770 19.44620 1.000 24.42535 137 PRO B C 1
ATOM 2245 O O . PRO B 1 137 ? 12.29006 -29.52003 19.15859 1.000 25.28863 137 PRO B O 1
ATOM 2249 N N . ALA B 1 138 ? 12.13896 -27.47672 20.10981 1.000 20.63700 138 ALA B N 1
ATOM 2250 C CA . ALA B 1 138 ? 13.54301 -27.39417 20.48324 1.000 20.00588 138 ALA B CA 1
ATOM 2251 C C . ALA B 1 138 ? 13.64903 -26.62115 21.79103 1.000 18.59928 138 ALA B C 1
ATOM 2252 O O . ALA B 1 138 ? 12.71866 -25.91700 22.19005 1.000 18.93481 138 ALA B O 1
ATOM 2254 N N . ARG B 1 139 ? 14.79071 -26.76449 22.46090 1.000 20.10078 139 ARG B N 1
ATOM 2255 C CA . ARG B 1 139 ? 14.98865 -26.11080 23.74580 1.000 17.59627 139 ARG B CA 1
ATOM 2256 C C . ARG B 1 139 ? 15.37645 -24.65255 23.56159 1.000 15.20778 139 ARG B C 1
ATOM 2257 O O . ARG B 1 139 ? 16.19390 -24.31015 22.70506 1.000 14.88829 139 ARG B O 1
ATOM 2265 N N . VAL B 1 140 ? 14.80616 -23.79504 24.39569 1.000 13.47113 140 VAL B N 1
ATOM 2266 C CA . VAL B 1 140 ? 15.13461 -22.37406 24.40115 1.000 12.67688 140 VAL B CA 1
ATOM 2267 C C . VAL B 1 140 ? 15.48690 -21.97679 25.82520 1.000 10.18479 140 VAL B C 1
ATOM 2268 O O . VAL B 1 140 ? 14.71638 -22.24305 26.75421 1.000 13.57548 140 VAL B O 1
ATOM 2272 N N . ARG B 1 141 ? 16.64779 -21.35259 25.99783 1.000 11.24683 141 ARG B N 1
ATOM 2273 C CA . ARG B 1 141 ? 17.05134 -20.79079 27.28005 1.000 12.39245 141 ARG B CA 1
ATOM 2274 C C . ARG B 1 141 ? 16.69894 -19.30877 27.28431 1.000 10.53080 141 ARG B C 1
ATOM 2275 O O . ARG B 1 141 ? 17.06741 -18.58798 26.35402 1.000 9.56654 141 ARG B O 1
ATOM 2283 N N . LYS B 1 142 ? 15.97836 -18.86584 28.31815 1.000 9.61647 142 LYS B N 1
ATOM 2284 C CA . LYS B 1 142 ? 15.41218 -17.52254 28.36897 1.000 9.49156 142 LYS B CA 1
ATOM 2285 C C . LYS B 1 142 ? 15.65542 -16.84457 29.71375 1.000 10.49611 142 LYS B C 1
ATOM 2286 O O . LYS B 1 142 ? 15.79832 -17.48952 30.75246 1.000 9.43338 142 LYS B O 1
ATOM 2292 N N . ALA B 1 143 ? 15.63734 -15.51381 29.68338 1.000 10.05838 143 ALA B N 1
ATOM 2293 C CA . ALA B 1 143 ? 15.45751 -14.68917 30.86888 1.000 10.34394 143 ALA B CA 1
ATOM 2294 C C . ALA B 1 143 ? 14.15349 -13.93199 30.68873 1.000 11.78488 143 ALA B C 1
ATOM 2295 O O . ALA B 1 143 ? 13.90969 -13.37549 29.61150 1.000 12.04223 143 ALA B O 1
ATOM 2297 N N . VAL B 1 144 ? 13.30511 -13.93821 31.71265 1.000 9.81690 144 VAL B N 1
ATOM 2298 C CA . VAL B 1 144 ? 12.06397 -13.16076 31.69626 1.000 8.40013 144 VAL B CA 1
ATOM 2299 C C . VAL B 1 144 ? 12.13390 -12.19685 32.86908 1.000 9.95270 144 VAL B C 1
ATOM 2300 O O . VAL B 1 144 ? 12.14046 -12.61903 34.03540 1.000 10.87625 144 VAL B O 1
ATOM 2304 N N . VAL B 1 145 ? 12.23217 -10.91280 32.56451 1.000 8.53749 145 VAL B N 1
ATOM 2305 C CA . VAL B 1 145 ? 12.26649 -9.86851 33.57940 1.000 8.43888 145 VAL B CA 1
ATOM 2306 C C . VAL B 1 145 ? 10.82652 -9.50821 33.90538 1.000 10.12859 145 VAL B C 1
ATOM 2307 O O . VAL B 1 145 ? 10.00458 -9.34574 32.99967 1.000 10.44010 145 VAL B O 1
ATOM 2311 N N . LYS B 1 146 ? 10.52221 -9.37424 35.18932 1.000 9.94989 146 LYS B N 1
ATOM 2312 C CA . LYS B 1 146 ? 9.22244 -8.90271 35.65789 1.000 8.39486 146 LYS B CA 1
ATOM 2313 C C . LYS B 1 146 ? 9.45768 -7.56335 36.32914 1.000 11.94281 146 LYS B C 1
ATOM 2314 O O . LYS B 1 146 ? 10.28229 -7.47542 37.24503 1.000 8.36481 146 LYS B O 1
ATOM 2320 N N . MET B 1 147 ? 8.75083 -6.52644 35.87761 1.000 9.91340 147 MET B N 1
ATOM 2321 C CA . MET B 1 147 ? 8.97739 -5.19305 36.41477 1.000 9.43306 147 MET B CA 1
ATOM 2322 C C . MET B 1 147 ? 7.64406 -4.58577 36.81288 1.000 8.99124 147 MET B C 1
ATOM 2323 O O . MET B 1 147 ? 6.72309 -4.48851 35.99230 1.000 8.51321 147 MET B O 1
ATOM 2328 N N . LEU B 1 148 ? 7.53559 -4.21257 38.08562 1.000 8.36959 148 LEU B N 1
ATOM 2329 C CA . LEU B 1 148 ? 6.30099 -3.63121 38.59397 1.000 9.91903 148 LEU B CA 1
ATOM 2330 C C . LEU B 1 148 ? 6.09079 -2.25007 37.99769 1.000 9.77366 148 LEU B C 1
ATOM 2331 O O . LEU B 1 148 ? 6.97601 -1.39159 38.07761 1.000 12.45105 148 LEU B O 1
ATOM 2336 N N . MET B 1 149 ? 4.91772 -2.02986 37.40923 1.000 9.78813 149 MET B N 1
ATOM 2337 C CA . MET B 1 149 ? 4.62842 -0.77461 36.73535 1.000 15.00117 149 MET B CA 1
ATOM 2338 C C . MET B 1 149 ? 3.81179 0.16374 37.62184 1.000 12.74721 149 MET B C 1
ATOM 2339 O O . MET B 1 149 ? 3.11811 -0.25028 38.55728 1.000 15.28220 149 MET B O 1
ATOM 2344 N N . ALA B 1 150 ? 3.92775 1.45319 37.31926 1.000 16.27234 150 ALA B N 1
ATOM 2345 C CA . ALA B 1 150 ? 3.14064 2.46226 38.00483 1.000 20.64823 150 ALA B CA 1
ATOM 2346 C C . ALA B 1 150 ? 1.66511 2.34948 37.62183 1.000 22.13331 150 ALA B C 1
ATOM 2347 O O . ALA B 1 150 ? 1.30370 1.74244 36.60875 1.000 21.20955 150 ALA B O 1
ATOM 2349 N N . LEU B 1 151 ? 0.81169 2.96283 38.45440 1.000 16.49855 151 LEU B N 1
ATOM 2350 C CA . LEU B 1 151 ? -0.64207 2.90000 38.27662 1.000 22.20838 151 LEU B CA 1
ATOM 2351 C C . LEU B 1 151 ? -1.07591 3.16070 36.83590 1.000 20.15974 151 LEU B C 1
ATOM 2352 O O . LEU B 1 151 ? -1.97002 2.48071 36.31747 1.000 19.16576 151 LEU B O 1
ATOM 2357 N N . GLU B 1 152 ? -0.47732 4.15980 36.17993 1.000 20.96792 152 GLU B N 1
ATOM 2358 C CA . GLU B 1 152 ? -0.95009 4.55863 34.85610 1.000 19.34839 152 GLU B CA 1
ATOM 2359 C C . GLU B 1 152 ? -0.83774 3.43626 33.83237 1.000 24.01835 152 GLU B C 1
ATOM 2360 O O . GLU B 1 152 ? -1.58492 3.43431 32.84737 1.000 20.85806 152 GLU B O 1
ATOM 2366 N N . HIS B 1 153 ? 0.04795 2.46907 34.06278 1.000 18.57291 153 HIS B N 1
ATOM 2367 C CA . HIS B 1 153 ? 0.29939 1.37052 33.14377 1.000 19.78474 153 HIS B CA 1
ATOM 2368 C C . HIS B 1 153 ? -0.44414 0.09457 33.52315 1.000 19.44594 153 HIS B C 1
ATOM 2369 O O . HIS B 1 153 ? -0.26222 -0.92814 32.85523 1.000 26.25813 153 HIS B O 1
ATOM 2376 N N . HIS B 1 154 ? -1.24214 0.11008 34.59017 1.000 17.87813 154 HIS B N 1
ATOM 2377 C CA . HIS B 1 154 ? -1.90949 -1.11948 34.97820 1.000 16.73889 154 HIS B CA 1
ATOM 2378 C C . HIS B 1 154 ? -2.94764 -1.50876 33.92571 1.000 20.49536 154 HIS B C 1
ATOM 2379 O O . HIS B 1 154 ? -3.43119 -0.67975 33.15000 1.000 21.37447 154 HIS B O 1
ATOM 2386 N N . HIS B 1 155 ? -3.27566 -2.79735 33.89529 1.000 14.26210 155 HIS B N 1
ATOM 2387 C CA . HIS B 1 155 ? -4.29240 -3.28089 32.97010 1.000 18.05654 155 HIS B CA 1
ATOM 2388 C C . HIS B 1 155 ? -5.64249 -2.64796 33.29930 1.000 21.83797 155 HIS B C 1
ATOM 2389 O O . HIS B 1 155 ? -5.94463 -2.35706 34.45984 1.000 20.78449 155 HIS B O 1
ATOM 2396 N N . HIS B 1 156 ? -6.45105 -2.41182 32.26492 1.000 19.53637 156 HIS B N 1
ATOM 2397 C CA . HIS B 1 156 ? -7.81394 -1.91866 32.43153 1.000 23.64831 156 HIS B CA 1
ATOM 2398 C C . HIS B 1 156 ? -8.76191 -2.82821 31.66162 1.000 18.88607 156 HIS B C 1
ATOM 2399 O O . HIS B 1 156 ? -8.44040 -3.27420 30.55649 1.000 21.18388 156 HIS B O 1
ATOM 2406 N N . HIS B 1 157 ? -9.92337 -3.12371 32.25104 1.000 18.88739 157 HIS B N 1
ATOM 2407 C CA . HIS B 1 157 ? -10.85674 -4.02938 31.58554 1.000 20.40786 157 HIS B CA 1
ATOM 2408 C C . HIS B 1 157 ? -11.57696 -3.37119 30.41605 1.000 25.71298 157 HIS B C 1
ATOM 2409 O O . HIS B 1 157 ? -11.93381 -4.05901 29.45095 1.000 21.52038 157 HIS B O 1
ATOM 2416 N N . HIS B 1 158 ? -11.80704 -2.06347 30.48316 1.000 22.60652 158 HIS B N 1
ATOM 2417 C CA . HIS B 1 158 ? -12.51694 -1.35553 29.42142 1.000 27.47162 158 HIS B CA 1
ATOM 2418 C C . HIS B 1 158 ? -12.09103 0.10982 29.38917 1.000 29.68014 158 HIS B C 1
ATOM 2419 O O . HIS B 1 158 ? -11.05085 0.47073 29.95039 1.000 27.25846 158 HIS B O 1
#

Sequence (308 aa):
MIIGNIEHLEVWLPTALRQAIEHVNAHVTTTTAPGKYDIDGDRLFYMISENMTEPGESRSAEYHARYLDIQIVLQGQEGMAFSTRPAGTPHTDWLADKDIAFLPTSVDEKTVVLNEGDFVVFYPGEVHKPLCAVGEPARVRKAVVKMLMAMIIGNIEHLEVWLPTALRQAIEHVNAHVTTTTAPGKYDIDGDRLFYMISENMTEPGESRSAEYHARYLDIQIVLQGQEGMAFSTRPAGTPHTDWLADKDIAFLPTSVDEKTVVLNEGDFVVFYPGEVHKPLCAVGEPARVRKAVVKMLMALEHHHHHH

Organism: Salmonella typhimurium (strain SL1344) (NCBI:txid216597)

Nearest PDB structures (foldseek):
  1s4c-assembly2_B  TM=9.307E-01  e=2.686E-13  Haemophilus influenzae
  1s4c-assembly1_A  TM=9.162E-01  e=2.392E-12  Haemophilus influenzae
  1s4c-assembly2_C  TM=8.958E-01  e=1.453E-11  Haemophilus influenzae
  1s4c-assembly1_D  TM=8.847E-01  e=5.700E-11  Haemophilus influenzae
  4tsd-assembly1_A  TM=7.568E-01  e=1.873E-08  Helicobacter pylori 26695

Foldseek 3Di:
DDKDFLVDDDPVPPPVVNVLSVVCVVPDDPPDDFDKADDPPVQKTKTKDKDWFEAQQVAWKKFFAWKKKKKAWAADKKKKKWAPDFDDDFPADCRPPPRMTTHHDDPRIDIDMDHHRMIDMDDGRTIIGIRHDDPDIDMIIIMMMIGTDD/DDKDFLVQDDPPDPPVVVVLSVVCVVPDDPPDDFDKAAPPPVQKIKTKDKDKFAAPAPAKKKFFFFWKKKKAFAADKKKKKWDPDFDDDFPADPHVPPGMTIHHDDPRIDIDMDHHRMIDMGFGRTIIDIRHDDPDIDITIIMMMIHGDDPVRGDDPD

Radius of gyration: 19.22 Å; Cα contacts (8 Å, |Δi|>4): 741; chains: 2; bounding box: 39×51×50 Å